Protein AF-A0A183JUC4-F1 (afdb_monomer_lite)

Organism: NCBI:txid6186

Foldseek 3Di:
DPDPVVVVVVVLVCLQCVLVVLVVVVVVPDLVSLVVLVVNVVPDDPNHDPVSVVVNVVSNVVSLLVQLVVCQWDDDLNDIAGDPDSLLSSLVVLLVVVVVVCVVDPDLVSNLVSLVVSLVSLVVVLVVLVVVLLVLVVPDPDDDDDPPSVVCLVPPPDDDDPRPPVNVSSLVSSLVSLLVNLVSVLVSLVSVLVVLVVCQVVVPPDPDDDDPDPRPPVVVNLVSLVVNLVSLVVNLPRDPDCVVNPCNSVVSVVVSVVSVVSD

Sequence (263 aa):
MVDEDSQAVYKSRIDDLLPQIRYCAHSIGDETAATDLQRMRNQAPDGLTLLSELQLDQLLGQARSRQASQVSEVDWLGTSIPVKSEKAKIAILTVEESKSELEKAETLQARLSIYESILKLCVEAITSVRDELRTAIASEPSVTGDKNTAAVVASSKYGQTLGSEKVSRLQLLYTYLQYLKLSKTIDRTLLHIETTISSLAQGSHKRNQLATSAYPKPQELSRLYDTLVQNFQEIISLPCLVQDHIGLKDLLYAKMLSYRSYR

InterPro domains:
  IPR026258 Signal recognition particle subunit SRP68 [PF16969] (3-263)
  IPR026258 Signal recognition particle subunit SRP68 [PTHR12860] (3-263)

pLDDT: mean 75.02, std 15.99, range [36.62, 94.44]

Radius of gyration: 24.03 Å; chains: 1; bounding box: 56×56×80 Å

Structure (mmCIF, N/CA/C/O backbone):
data_AF-A0A183JUC4-F1
#
_entry.id   AF-A0A183JUC4-F1
#
loop_
_atom_site.group_PDB
_atom_site.id
_atom_site.type_symbol
_atom_site.label_atom_id
_atom_site.label_alt_id
_atom_site.label_comp_id
_atom_site.label_asym_id
_atom_site.label_entity_id
_atom_site.label_seq_id
_atom_site.pdbx_PDB_ins_code
_atom_site.Cartn_x
_atom_site.Cartn_y
_atom_site.Cartn_z
_atom_site.occupancy
_atom_site.B_iso_or_equiv
_atom_site.auth_seq_id
_atom_site.auth_comp_id
_atom_site.auth_asym_id
_atom_site.auth_atom_id
_atom_site.pdbx_PDB_model_num
ATOM 1 N N . MET A 1 1 ? 10.098 31.455 -41.610 1.00 47.22 1 MET A N 1
ATOM 2 C CA . MET A 1 1 ? 10.735 30.299 -40.950 1.00 47.22 1 MET A CA 1
ATOM 3 C C . MET A 1 1 ? 11.248 30.808 -39.624 1.00 47.22 1 MET A C 1
ATOM 5 O O . MET A 1 1 ? 12.036 31.742 -39.641 1.00 47.22 1 MET A O 1
ATOM 9 N N . VAL A 1 2 ? 10.693 30.332 -38.509 1.00 55.38 2 VAL A N 1
ATOM 10 C CA . VAL A 1 2 ? 11.268 30.621 -37.188 1.00 55.38 2 VAL A CA 1
ATOM 11 C C . VAL A 1 2 ? 12.486 29.715 -37.058 1.00 55.38 2 VAL A C 1
ATOM 13 O O . VAL A 1 2 ? 12.390 28.534 -37.376 1.00 55.38 2 VAL A O 1
ATOM 16 N N . ASP A 1 3 ? 13.617 30.304 -36.697 1.00 63.25 3 ASP A N 1
ATOM 17 C CA . ASP A 1 3 ? 14.901 29.632 -36.516 1.00 63.25 3 ASP A CA 1
ATOM 18 C C . ASP A 1 3 ? 14.765 28.517 -35.455 1.00 63.25 3 ASP A C 1
ATOM 20 O O . ASP A 1 3 ? 14.190 28.763 -34.388 1.00 63.25 3 ASP A O 1
ATOM 24 N N . GLU A 1 4 ? 15.224 27.291 -35.743 1.00 66.19 4 GLU A N 1
ATOM 25 C CA . GLU A 1 4 ? 15.035 26.115 -34.863 1.00 66.19 4 GLU A CA 1
ATOM 26 C C . GLU A 1 4 ? 15.619 26.340 -33.456 1.00 66.19 4 GLU A C 1
ATOM 28 O O . GLU A 1 4 ? 15.026 25.916 -32.459 1.00 66.19 4 GLU A O 1
ATOM 33 N N . ASP A 1 5 ? 16.701 27.116 -33.358 1.00 63.84 5 ASP A N 1
ATOM 34 C CA . ASP A 1 5 ? 17.331 27.501 -32.091 1.00 63.84 5 ASP A CA 1
ATOM 35 C C . ASP A 1 5 ? 16.420 28.382 -31.221 1.00 63.84 5 ASP A C 1
ATOM 37 O O . ASP A 1 5 ? 16.398 28.260 -29.995 1.00 63.84 5 ASP A O 1
ATOM 41 N N . SER A 1 6 ? 15.587 29.229 -31.834 1.00 70.69 6 SER A N 1
ATOM 42 C CA . SER A 1 6 ? 14.618 30.050 -31.095 1.00 70.69 6 SER A CA 1
ATOM 43 C C . SER A 1 6 ? 13.451 29.209 -30.568 1.00 70.69 6 SER A C 1
ATOM 45 O O . SER A 1 6 ? 12.936 29.462 -29.478 1.00 70.69 6 SER A O 1
ATOM 47 N N . GLN A 1 7 ? 13.045 28.168 -31.303 1.00 75.56 7 GLN A N 1
ATOM 48 C CA . GLN A 1 7 ? 11.944 27.287 -30.906 1.00 75.56 7 GLN A CA 1
ATOM 49 C C . GLN A 1 7 ? 12.267 26.487 -29.636 1.00 75.56 7 GLN A C 1
ATOM 51 O O . GLN A 1 7 ? 11.394 26.326 -28.779 1.00 75.56 7 GLN A O 1
ATOM 56 N N . ALA A 1 8 ? 13.513 26.030 -29.481 1.00 76.69 8 ALA A N 1
ATOM 57 C CA . ALA A 1 8 ? 13.962 25.320 -28.284 1.00 76.69 8 ALA A CA 1
ATOM 58 C C . ALA A 1 8 ? 13.890 26.203 -27.024 1.00 76.69 8 ALA A C 1
ATOM 60 O O . ALA A 1 8 ? 13.388 25.766 -25.986 1.00 76.69 8 ALA A O 1
ATOM 61 N N . VAL A 1 9 ? 14.307 27.469 -27.134 1.00 80.50 9 VAL A N 1
ATOM 62 C CA . VAL A 1 9 ? 14.262 28.441 -26.029 1.00 80.50 9 VAL A CA 1
ATOM 63 C C . VAL A 1 9 ? 12.821 28.759 -25.624 1.00 80.50 9 VAL A C 1
ATOM 65 O O . VAL A 1 9 ? 12.498 28.770 -24.435 1.00 80.50 9 VAL A O 1
ATOM 68 N N . TYR A 1 10 ? 11.922 28.963 -26.593 1.00 81.31 10 TYR A N 1
ATOM 69 C CA . TYR A 1 10 ? 10.508 29.194 -26.288 1.00 81.31 10 TYR A CA 1
ATOM 70 C C . TYR A 1 10 ? 9.845 27.977 -25.653 1.00 81.31 10 TYR A C 1
ATOM 72 O O . TYR A 1 10 ? 9.052 28.140 -24.729 1.00 81.31 10 TYR A O 1
ATOM 80 N N . LYS A 1 11 ? 10.187 26.765 -26.101 1.00 80.62 11 LYS A N 1
ATOM 81 C CA . LYS A 1 11 ? 9.649 25.532 -25.523 1.00 80.62 11 LYS A CA 1
ATOM 82 C C . LYS A 1 11 ? 10.085 25.356 -24.069 1.00 80.62 11 LYS A C 1
ATOM 84 O O . LYS A 1 11 ? 9.224 25.171 -23.220 1.00 80.62 11 LYS A O 1
ATOM 89 N N . SER A 1 12 ? 11.372 25.547 -23.774 1.00 76.31 12 SER A N 1
ATOM 90 C CA . SER A 1 12 ? 11.876 25.542 -22.394 1.00 76.31 12 SER A CA 1
ATOM 91 C C . SER A 1 12 ? 11.151 26.572 -21.525 1.00 76.31 12 SER A C 1
ATOM 93 O O . SER A 1 12 ? 10.760 26.266 -20.405 1.00 76.31 12 SER A O 1
ATOM 95 N N . ARG A 1 13 ? 10.891 27.775 -22.053 1.00 79.44 13 ARG A N 1
ATOM 96 C CA . ARG A 1 13 ? 10.170 28.802 -21.296 1.00 79.44 13 ARG A CA 1
ATOM 97 C C . ARG A 1 13 ? 8.692 28.470 -21.079 1.00 79.44 13 ARG A C 1
ATOM 99 O O . ARG A 1 13 ? 8.134 28.846 -20.053 1.00 79.44 13 ARG A O 1
ATOM 106 N N . ILE A 1 14 ? 8.048 27.807 -22.036 1.00 80.56 14 ILE A N 1
ATOM 107 C CA . ILE A 1 14 ? 6.674 27.315 -21.886 1.00 80.56 14 ILE A CA 1
ATOM 108 C C . ILE A 1 14 ? 6.631 26.224 -20.817 1.00 80.56 14 ILE A C 1
ATOM 110 O O . ILE A 1 14 ? 5.753 26.278 -19.960 1.00 80.56 14 ILE A O 1
ATOM 114 N N . ASP A 1 15 ? 7.588 25.297 -20.829 1.00 77.38 15 ASP A N 1
ATOM 115 C CA . ASP A 1 15 ? 7.683 24.217 -19.845 1.00 77.38 15 ASP A CA 1
ATOM 116 C C . ASP A 1 15 ? 7.877 24.769 -18.416 1.00 77.38 15 ASP A C 1
ATOM 118 O O . ASP A 1 15 ? 7.258 24.258 -17.483 1.00 77.38 15 ASP A O 1
ATOM 122 N N . ASP A 1 16 ? 8.605 25.882 -18.248 1.00 75.62 16 ASP A N 1
ATOM 123 C CA . ASP A 1 16 ? 8.731 26.596 -16.963 1.00 75.62 16 ASP A CA 1
ATOM 124 C C . ASP A 1 16 ? 7.422 27.263 -16.496 1.00 75.62 16 ASP A C 1
ATOM 126 O O . ASP A 1 16 ? 7.145 27.362 -15.298 1.00 75.62 16 ASP A O 1
ATOM 130 N N . LEU A 1 17 ? 6.628 27.790 -17.435 1.00 79.19 17 LEU A N 1
ATOM 131 C CA . LEU A 1 17 ? 5.399 28.539 -17.144 1.00 79.19 17 LEU A CA 1
ATOM 132 C C . LEU A 1 17 ? 4.178 27.625 -16.979 1.00 79.19 17 LEU A C 1
ATOM 134 O O . LEU A 1 17 ? 3.210 27.998 -16.311 1.00 79.19 17 LEU A O 1
ATOM 138 N N . LEU A 1 18 ? 4.208 26.425 -17.560 1.00 80.62 18 LEU A N 1
ATOM 139 C CA . LEU A 1 18 ? 3.095 25.477 -17.556 1.00 80.62 18 LEU A CA 1
ATOM 140 C C . LEU A 1 18 ? 2.627 25.091 -16.133 1.00 80.62 18 LEU A C 1
ATOM 142 O O . LEU A 1 18 ? 1.414 25.124 -15.898 1.00 80.62 18 LEU A O 1
ATOM 146 N N . PRO A 1 19 ? 3.518 24.819 -15.152 1.00 76.19 19 PRO A N 1
ATOM 147 C CA . PRO A 1 19 ? 3.116 24.566 -13.769 1.00 76.19 19 PRO A CA 1
ATOM 148 C C . PRO A 1 19 ? 2.376 25.753 -13.138 1.00 76.19 19 PRO A C 1
ATOM 150 O O . PRO A 1 19 ? 1.398 25.555 -12.422 1.00 76.19 19 PRO A O 1
ATOM 153 N N . GLN A 1 20 ? 2.791 26.991 -13.437 1.00 76.06 20 GLN A N 1
ATOM 154 C CA . GLN A 1 20 ? 2.159 28.206 -12.902 1.00 76.06 20 GLN A CA 1
ATOM 155 C C . GLN A 1 20 ? 0.763 28.423 -13.496 1.00 76.06 20 GLN A C 1
ATOM 157 O O . GLN A 1 20 ? -0.170 28.796 -12.790 1.00 76.06 20 GLN A O 1
ATOM 162 N N . ILE A 1 21 ? 0.587 28.136 -14.787 1.00 82.06 21 ILE A N 1
ATOM 163 C CA . ILE A 1 21 ? -0.719 28.224 -15.451 1.00 82.06 21 ILE A CA 1
ATOM 164 C C . ILE A 1 21 ? -1.686 27.187 -14.867 1.00 82.06 21 ILE A C 1
ATOM 166 O O . ILE A 1 21 ? -2.832 27.516 -14.558 1.00 82.06 21 ILE A O 1
ATOM 170 N N . ARG A 1 22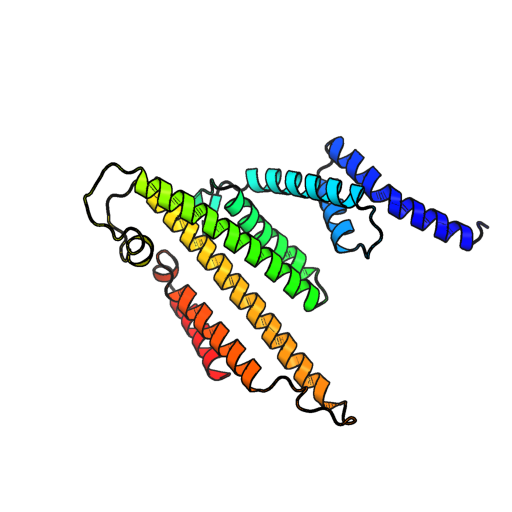 ? -1.222 25.948 -14.657 1.00 80.75 22 ARG A N 1
ATOM 171 C CA . ARG A 1 22 ? -2.026 24.895 -14.017 1.00 80.75 22 ARG A CA 1
ATOM 172 C C . ARG A 1 22 ? -2.334 25.213 -12.553 1.00 80.75 22 ARG A C 1
ATOM 174 O O . ARG A 1 22 ? -3.460 24.995 -12.118 1.00 80.75 22 ARG A O 1
ATOM 181 N N . TYR A 1 23 ? -1.396 25.816 -11.824 1.00 72.88 23 TYR A N 1
ATOM 182 C CA . TYR A 1 23 ? -1.636 26.335 -10.474 1.00 72.88 23 TYR A CA 1
ATOM 183 C C . TYR A 1 23 ? -2.768 27.376 -10.455 1.00 72.88 23 TYR A C 1
ATOM 185 O O . TYR A 1 23 ? -3.679 27.303 -9.624 1.00 72.88 23 TYR A O 1
ATOM 193 N N . CYS A 1 24 ? -2.747 28.330 -11.390 1.00 79.38 24 CYS A N 1
ATOM 194 C CA . CYS A 1 24 ? -3.803 29.330 -11.526 1.00 79.38 24 CYS A CA 1
ATOM 195 C C . CYS A 1 24 ? -5.155 28.686 -11.867 1.00 79.38 24 CYS A C 1
ATOM 197 O O . CYS A 1 24 ? -6.159 29.051 -11.262 1.00 79.38 24 CYS A O 1
ATOM 199 N N . ALA A 1 25 ? -5.186 27.693 -12.762 1.00 80.12 25 ALA A N 1
ATOM 200 C CA . ALA A 1 25 ? -6.408 26.955 -13.095 1.00 80.12 25 ALA A CA 1
ATOM 201 C C . ALA A 1 25 ? -6.999 26.234 -11.869 1.00 80.12 25 ALA A C 1
ATOM 203 O O . ALA A 1 25 ? -8.187 26.379 -11.580 1.00 80.12 25 ALA A O 1
ATOM 204 N N . HIS A 1 26 ? -6.161 25.548 -11.083 1.00 76.12 26 HIS A N 1
ATOM 205 C CA . HIS A 1 26 ? -6.591 24.909 -9.837 1.00 76.12 26 HIS A CA 1
ATOM 206 C C . HIS A 1 26 ? -7.125 25.926 -8.817 1.00 76.12 26 HIS A C 1
ATOM 208 O O . HIS A 1 26 ? -8.161 25.704 -8.194 1.00 76.12 26 HIS A O 1
ATOM 214 N N . SER A 1 27 ? -6.458 27.078 -8.678 1.00 74.06 27 SER A N 1
ATOM 215 C CA . SER A 1 27 ? -6.880 28.156 -7.768 1.00 74.06 27 SER A CA 1
ATOM 216 C C . SER A 1 27 ? -8.241 28.759 -8.141 1.00 74.06 27 SER A C 1
ATOM 218 O O . SER A 1 27 ? -8.935 29.287 -7.275 1.00 74.06 27 SER A O 1
ATOM 220 N N . ILE A 1 28 ? -8.632 28.663 -9.416 1.00 78.19 28 ILE A N 1
ATOM 221 C CA . ILE A 1 28 ? -9.935 29.100 -9.941 1.00 78.19 28 ILE A CA 1
ATOM 222 C C . ILE A 1 28 ? -11.014 28.006 -9.775 1.00 78.19 28 ILE A C 1
ATOM 224 O O . ILE A 1 28 ? -12.203 28.307 -9.869 1.00 78.19 28 ILE A O 1
ATOM 228 N N . GLY A 1 29 ? -10.629 26.765 -9.452 1.00 74.75 29 GLY A N 1
ATOM 229 C CA . GLY A 1 29 ? -11.544 25.653 -9.167 1.00 74.75 29 GLY A CA 1
ATOM 230 C C . GLY A 1 29 ? -11.482 24.485 -10.155 1.00 74.75 29 GLY A C 1
ATOM 231 O O . GLY A 1 29 ? -12.368 23.636 -10.127 1.00 74.75 29 GLY A O 1
ATOM 232 N N . ASP A 1 30 ? -10.473 24.421 -11.027 1.00 76.94 30 ASP A N 1
ATOM 233 C CA . ASP A 1 30 ? -10.263 23.270 -11.913 1.00 76.94 30 ASP A CA 1
ATOM 234 C C . ASP A 1 30 ? -9.614 22.096 -11.155 1.00 76.94 30 ASP A C 1
ATOM 236 O O . ASP A 1 30 ? -8.423 22.118 -10.837 1.00 76.94 30 ASP A O 1
ATOM 240 N N . GLU A 1 31 ? -10.391 21.049 -10.872 1.00 69.50 31 GLU A N 1
ATOM 241 C CA . GLU A 1 31 ? -9.909 19.847 -10.175 1.00 69.50 31 GLU A CA 1
ATOM 242 C C . GLU A 1 31 ? -8.935 19.017 -11.029 1.00 69.50 31 GLU A C 1
ATOM 244 O O . GLU A 1 31 ? -8.047 18.356 -10.486 1.00 69.50 31 GLU A O 1
ATOM 249 N N . THR A 1 32 ? -9.029 19.088 -12.364 1.00 74.44 32 THR A N 1
ATOM 250 C CA . THR A 1 32 ? -8.157 18.313 -13.267 1.00 74.44 32 THR A CA 1
ATOM 251 C C . THR A 1 32 ? -6.717 18.824 -13.265 1.00 74.44 32 THR A C 1
ATOM 253 O O . THR A 1 32 ? -5.770 18.060 -13.470 1.00 74.44 32 THR A O 1
ATOM 256 N N . ALA A 1 33 ? -6.534 20.103 -12.931 1.00 72.12 33 ALA A N 1
ATOM 257 C CA . ALA A 1 33 ? -5.226 20.722 -12.820 1.00 72.12 33 ALA A CA 1
ATOM 258 C C . ALA A 1 33 ? -4.370 20.097 -11.704 1.00 72.12 33 ALA A C 1
ATOM 260 O O . ALA A 1 33 ? -3.155 20.009 -11.864 1.00 72.12 33 ALA A O 1
ATOM 261 N N . ALA A 1 34 ? -4.964 19.599 -10.612 1.00 67.25 34 ALA A N 1
ATOM 262 C CA . ALA A 1 34 ? -4.213 18.919 -9.551 1.00 67.25 34 ALA A CA 1
ATOM 263 C C . ALA A 1 34 ? -3.591 17.598 -10.039 1.00 67.25 34 ALA A C 1
ATOM 265 O O . ALA A 1 34 ? -2.428 17.307 -9.750 1.00 67.25 34 ALA A O 1
ATOM 266 N N . THR A 1 35 ? -4.336 16.821 -10.830 1.00 67.94 35 THR A N 1
ATOM 267 C CA . THR A 1 35 ? -3.849 15.568 -11.425 1.00 67.94 35 THR A CA 1
ATOM 268 C C . THR A 1 35 ? -2.760 15.820 -12.469 1.00 67.94 35 THR A C 1
ATOM 270 O O . THR A 1 35 ? -1.755 15.106 -12.497 1.00 67.94 35 THR A O 1
ATOM 273 N N . ASP A 1 36 ? -2.911 16.861 -13.290 1.00 71.56 36 ASP A N 1
ATOM 274 C CA . ASP A 1 36 ? -1.892 17.262 -14.267 1.00 71.56 36 ASP A CA 1
ATOM 275 C C . ASP A 1 36 ? -0.595 17.711 -13.581 1.00 71.56 36 ASP A C 1
ATOM 277 O O . ASP A 1 36 ? 0.495 17.309 -13.989 1.00 71.56 36 ASP A O 1
ATOM 281 N N . LEU A 1 37 ? -0.698 18.466 -12.484 1.00 71.12 37 LEU A N 1
ATOM 282 C CA . LEU A 1 37 ? 0.447 18.863 -11.665 1.00 71.12 37 LEU A CA 1
ATOM 283 C C . LEU A 1 37 ? 1.154 17.658 -11.019 1.00 71.12 37 LEU A C 1
ATOM 285 O O . LEU A 1 37 ? 2.386 17.606 -11.005 1.00 71.12 37 LEU A O 1
ATOM 289 N N . GLN A 1 38 ? 0.401 16.652 -10.554 1.00 67.38 38 GLN A N 1
ATOM 290 C CA . GLN A 1 38 ? 0.966 15.389 -10.052 1.00 67.38 38 GLN A CA 1
ATOM 291 C C . GLN A 1 38 ? 1.745 14.647 -11.145 1.00 67.38 38 GLN A C 1
ATOM 293 O O . GLN A 1 38 ? 2.833 14.125 -10.902 1.00 67.38 38 GLN A O 1
ATOM 298 N N . ARG A 1 39 ? 1.210 14.623 -12.369 1.00 69.81 39 ARG A N 1
ATOM 299 C CA . ARG A 1 39 ? 1.866 13.986 -13.514 1.00 69.81 39 ARG A CA 1
ATOM 300 C C . ARG A 1 39 ? 3.152 14.707 -13.907 1.00 69.81 39 ARG A C 1
ATOM 302 O O . ARG A 1 39 ? 4.158 14.043 -14.137 1.00 69.81 39 ARG A O 1
ATOM 309 N N . MET A 1 40 ? 3.123 16.039 -13.950 1.00 69.12 40 MET A N 1
ATOM 310 C CA . MET A 1 40 ? 4.294 16.858 -14.272 1.00 69.12 40 MET A CA 1
ATOM 311 C C . MET A 1 40 ? 5.420 16.659 -13.253 1.00 69.12 40 MET A C 1
ATOM 313 O O . MET A 1 40 ? 6.572 16.536 -13.655 1.00 69.12 40 MET A O 1
ATOM 317 N N . ARG A 1 41 ? 5.099 16.512 -11.959 1.00 66.81 41 ARG A N 1
ATOM 318 C CA . ARG A 1 41 ? 6.078 16.142 -10.923 1.00 66.81 41 ARG A CA 1
ATOM 319 C C . ARG A 1 41 ? 6.745 14.797 -11.213 1.00 66.81 41 ARG A C 1
ATOM 321 O O . ARG A 1 41 ? 7.963 14.692 -11.157 1.00 66.81 41 ARG A O 1
ATOM 328 N N . ASN A 1 42 ? 5.956 13.770 -11.520 1.00 62.50 42 ASN A N 1
ATOM 329 C CA . ASN A 1 42 ? 6.474 12.414 -11.731 1.00 62.50 42 ASN A CA 1
ATOM 330 C C . ASN A 1 42 ? 7.338 12.286 -13.000 1.00 62.50 42 ASN A C 1
ATOM 332 O O . ASN A 1 42 ? 8.054 11.298 -13.152 1.00 62.50 42 ASN A O 1
ATOM 336 N N . GLN A 1 43 ? 7.246 13.250 -13.919 1.00 64.25 43 GLN A N 1
ATOM 337 C CA . GLN A 1 43 ? 7.954 13.254 -15.199 1.00 64.25 43 GLN A CA 1
ATOM 338 C C . GLN A 1 43 ? 9.122 14.247 -15.256 1.00 64.25 43 GLN A C 1
ATOM 340 O O . GLN A 1 43 ? 9.895 14.177 -16.207 1.00 64.25 43 GLN A O 1
ATOM 345 N N . ALA A 1 44 ? 9.257 15.160 -14.289 1.00 57.44 44 ALA A N 1
ATOM 346 C CA . ALA A 1 44 ? 10.263 16.216 -14.327 1.00 57.44 44 ALA A CA 1
ATOM 347 C C . ALA A 1 44 ? 11.647 15.710 -13.865 1.00 57.44 44 ALA A C 1
ATOM 349 O O . ALA A 1 44 ? 11.791 15.309 -12.710 1.00 57.44 44 ALA A O 1
ATOM 350 N N . PRO A 1 45 ? 12.684 15.770 -14.721 1.00 50.69 45 PRO A N 1
ATOM 351 C CA . PRO A 1 45 ? 14.076 15.664 -14.308 1.00 50.69 45 PRO A CA 1
ATOM 352 C C . PRO A 1 45 ? 14.606 17.073 -13.979 1.00 50.69 45 PRO A C 1
ATOM 354 O O . PRO A 1 45 ? 14.715 17.903 -14.876 1.00 50.69 45 PRO A O 1
ATOM 357 N N . ASP A 1 46 ? 14.896 17.354 -12.704 1.00 53.81 46 ASP A N 1
ATOM 358 C CA . ASP A 1 46 ? 15.714 18.476 -12.180 1.00 53.81 46 ASP A CA 1
ATOM 359 C C . ASP A 1 46 ? 15.432 19.927 -12.661 1.00 53.81 46 ASP A C 1
ATOM 361 O O . ASP A 1 46 ? 16.241 20.825 -12.429 1.00 53.81 46 ASP A O 1
ATOM 365 N N . GLY A 1 47 ? 14.291 20.205 -13.304 1.00 51.75 47 GLY A N 1
ATOM 366 C CA . GLY A 1 47 ? 14.003 21.511 -13.925 1.00 51.75 47 GLY A CA 1
ATOM 367 C C . GLY A 1 47 ? 13.023 22.430 -13.186 1.00 51.75 47 GLY A C 1
ATOM 368 O O . GLY A 1 47 ? 12.860 23.584 -13.579 1.00 51.75 47 GLY A O 1
ATOM 369 N N . LEU A 1 48 ? 12.344 21.967 -12.133 1.00 55.28 48 LEU A N 1
ATOM 370 C CA . LEU A 1 48 ? 11.400 22.810 -11.395 1.00 55.28 48 LEU A CA 1
ATOM 371 C C . LEU A 1 48 ? 12.152 23.706 -10.403 1.00 55.28 48 LEU A C 1
ATOM 373 O O . LEU A 1 48 ? 12.996 23.268 -9.628 1.00 55.28 48 LEU A O 1
ATOM 377 N N . THR A 1 49 ? 11.826 24.998 -10.397 1.00 59.00 49 THR A N 1
ATOM 378 C CA . THR A 1 49 ? 12.300 25.901 -9.340 1.00 59.00 49 THR A CA 1
ATOM 379 C C . THR A 1 49 ? 11.801 25.396 -7.985 1.00 59.00 49 THR A C 1
ATOM 381 O O . THR A 1 49 ? 10.615 25.120 -7.837 1.00 59.00 49 THR A O 1
ATOM 384 N N . LEU A 1 50 ? 12.676 25.344 -6.975 1.00 54.81 50 LEU A N 1
ATOM 385 C CA . LEU A 1 50 ? 12.382 24.850 -5.615 1.00 54.81 50 LEU A CA 1
ATOM 386 C C . LEU A 1 50 ? 11.094 25.441 -4.996 1.00 54.81 50 LEU A C 1
ATOM 388 O O . LEU A 1 50 ? 10.377 24.781 -4.248 1.00 54.81 50 LEU A O 1
ATOM 392 N N . LEU A 1 51 ? 10.781 26.697 -5.329 1.00 53.06 51 LEU A N 1
ATOM 393 C CA . LEU A 1 51 ? 9.546 27.379 -4.926 1.00 53.06 51 LEU A CA 1
ATOM 394 C C . LEU A 1 51 ? 8.295 26.774 -5.578 1.00 53.06 51 LEU A C 1
ATOM 396 O O . LEU A 1 51 ? 7.283 26.593 -4.904 1.00 53.06 51 LEU A O 1
ATOM 400 N N . SER A 1 52 ? 8.385 26.428 -6.862 1.00 62.41 52 SER A N 1
ATOM 401 C CA . SER A 1 52 ? 7.325 25.743 -7.598 1.00 62.41 52 SER A CA 1
ATOM 402 C C . SER A 1 52 ? 7.126 24.332 -7.048 1.00 62.41 52 SER A C 1
ATOM 404 O O . SER A 1 52 ? 5.992 23.940 -6.815 1.00 62.41 52 SER A O 1
ATOM 406 N N . GLU A 1 53 ? 8.196 23.595 -6.740 1.00 62.34 53 GLU A N 1
ATOM 407 C CA . GLU A 1 53 ? 8.088 22.262 -6.123 1.00 62.34 53 GLU A CA 1
ATOM 408 C C . GLU A 1 53 ? 7.366 22.301 -4.772 1.00 62.34 53 GLU A C 1
ATOM 410 O O . GLU A 1 53 ? 6.449 21.515 -4.544 1.00 62.34 53 GLU A O 1
ATOM 415 N N . LEU A 1 54 ? 7.707 23.259 -3.903 1.00 61.38 54 LEU A N 1
ATOM 416 C CA . LEU A 1 54 ? 7.081 23.388 -2.587 1.00 61.38 54 LEU A CA 1
ATOM 417 C C . LEU A 1 54 ? 5.596 23.779 -2.681 1.00 61.38 54 LEU A C 1
ATOM 419 O O . LEU A 1 54 ? 4.765 23.233 -1.953 1.00 61.38 54 LEU A O 1
ATOM 423 N N . GLN A 1 55 ? 5.246 24.709 -3.577 1.00 65.69 55 GLN A N 1
ATOM 424 C CA . GLN A 1 55 ? 3.851 25.108 -3.805 1.00 65.69 55 GLN A CA 1
ATOM 425 C C . GLN A 1 55 ? 3.029 23.966 -4.414 1.00 65.69 55 GLN A C 1
ATOM 427 O O . GLN A 1 55 ? 1.875 23.763 -4.029 1.00 65.69 55 GLN A O 1
ATOM 432 N N . LEU A 1 56 ? 3.628 23.184 -5.315 1.00 64.19 56 LEU A N 1
ATOM 433 C CA . LEU A 1 56 ? 3.019 21.981 -5.874 1.00 64.19 56 LEU A CA 1
ATOM 434 C C . LEU A 1 56 ? 2.822 20.902 -4.811 1.00 64.19 56 LEU A C 1
ATOM 436 O O . LEU A 1 56 ? 1.747 20.315 -4.747 1.00 64.19 56 LEU A O 1
ATOM 440 N N . ASP A 1 57 ? 3.802 20.678 -3.936 1.00 64.38 57 ASP A N 1
ATOM 441 C CA . ASP A 1 57 ? 3.683 19.728 -2.828 1.00 64.38 57 ASP A CA 1
ATOM 442 C C . ASP A 1 57 ? 2.587 20.131 -1.839 1.00 64.38 57 ASP A C 1
ATOM 444 O O . ASP A 1 57 ? 1.813 19.283 -1.390 1.00 64.38 57 ASP A O 1
ATOM 448 N N . GLN A 1 58 ? 2.462 21.426 -1.538 1.00 67.81 58 GLN A N 1
ATOM 449 C CA . GLN A 1 58 ? 1.371 21.930 -0.707 1.00 67.81 58 GLN A CA 1
ATOM 450 C C . GLN A 1 58 ? 0.004 21.734 -1.371 1.00 67.81 58 GLN A C 1
ATOM 452 O O . GLN A 1 58 ? -0.927 21.283 -0.702 1.00 67.81 58 GLN A O 1
ATOM 457 N N . LEU A 1 59 ? -0.129 22.020 -2.670 1.00 64.19 59 LEU A N 1
ATOM 458 C CA . LEU A 1 59 ? -1.380 21.800 -3.399 1.00 64.19 59 LEU A CA 1
ATOM 459 C C . LEU A 1 59 ? -1.737 20.322 -3.527 1.00 64.19 59 LEU A C 1
ATOM 461 O O . LEU A 1 59 ? -2.890 19.965 -3.314 1.00 64.19 59 LEU A O 1
ATOM 465 N N . LEU A 1 60 ? -0.770 19.458 -3.835 1.00 66.25 60 LEU A N 1
ATOM 466 C CA . LEU A 1 60 ? -0.979 18.012 -3.880 1.00 66.25 60 LEU A CA 1
ATOM 467 C C . LEU A 1 60 ? -1.374 17.484 -2.503 1.00 66.25 60 LEU A C 1
ATOM 469 O O . LEU A 1 60 ? -2.277 16.661 -2.402 1.00 66.25 60 LEU A O 1
ATOM 473 N N . GLY A 1 61 ? -0.764 18.003 -1.435 1.00 67.44 61 GLY A N 1
ATOM 474 C CA . GLY A 1 61 ? -1.184 17.723 -0.064 1.00 67.44 61 GLY A CA 1
ATOM 475 C C . GLY A 1 61 ? -2.630 18.152 0.208 1.00 67.44 61 GLY A C 1
ATOM 476 O O . GLY A 1 61 ? -3.396 17.387 0.791 1.00 67.44 61 GLY A O 1
ATOM 477 N N . GLN A 1 62 ? -3.035 19.339 -0.254 1.00 66.38 62 GLN A N 1
ATOM 478 C CA . GLN A 1 62 ? -4.409 19.835 -0.107 1.00 66.38 62 GLN A CA 1
ATOM 479 C C . GLN A 1 62 ? -5.421 19.041 -0.944 1.00 66.38 62 GLN A C 1
ATOM 481 O O . GLN A 1 62 ? -6.488 18.704 -0.434 1.00 66.38 62 GLN A O 1
ATOM 486 N N . ALA A 1 63 ? -5.097 18.713 -2.196 1.00 64.62 63 ALA A N 1
ATOM 487 C CA . ALA A 1 63 ? -5.934 17.899 -3.075 1.00 64.62 63 ALA A CA 1
ATOM 488 C C . ALA A 1 63 ? -6.115 16.489 -2.498 1.00 64.62 63 ALA A C 1
ATOM 490 O O . ALA A 1 63 ? -7.247 16.026 -2.350 1.00 64.62 63 ALA A O 1
ATOM 491 N N . ARG A 1 64 ? -5.020 15.869 -2.038 1.00 63.31 64 ARG A N 1
ATOM 492 C CA . ARG A 1 64 ? -5.057 14.576 -1.345 1.00 63.31 64 ARG A CA 1
ATOM 493 C C . ARG A 1 64 ? -5.860 14.635 -0.056 1.00 63.31 64 ARG A C 1
ATOM 495 O O . ARG A 1 64 ? -6.615 13.711 0.202 1.00 63.31 64 ARG A O 1
ATOM 502 N N . SER A 1 65 ? -5.758 15.702 0.738 1.00 61.22 65 SER A N 1
ATOM 503 C CA . SER A 1 65 ? -6.572 15.843 1.955 1.00 61.22 65 SER A CA 1
ATOM 504 C C . SER A 1 65 ? -8.062 16.040 1.640 1.00 61.22 65 SER A C 1
ATOM 506 O O . SER A 1 65 ? -8.921 15.490 2.330 1.00 61.22 65 SER A O 1
ATOM 508 N N . ARG A 1 66 ? -8.411 16.745 0.552 1.00 65.25 66 ARG A N 1
ATOM 509 C CA . ARG A 1 66 ? -9.807 16.856 0.084 1.00 65.25 66 ARG A CA 1
ATOM 510 C C . ARG A 1 66 ? -10.366 15.513 -0.385 1.00 65.25 66 ARG A C 1
ATOM 512 O O . ARG A 1 66 ? -11.478 15.161 -0.004 1.00 65.25 66 ARG A O 1
ATOM 519 N N . GLN A 1 67 ? -9.596 14.747 -1.152 1.00 61.06 67 GLN A N 1
ATOM 520 C CA . GLN A 1 67 ? -9.987 13.402 -1.581 1.00 61.06 67 GLN A CA 1
ATOM 521 C C . GLN A 1 67 ? -10.051 12.431 -0.390 1.00 61.06 67 GLN A C 1
ATOM 523 O O . GLN A 1 67 ? -11.026 11.703 -0.230 1.00 61.06 67 GLN A O 1
ATOM 528 N N . ALA A 1 68 ? -9.086 12.489 0.531 1.00 59.81 68 ALA A N 1
ATOM 529 C CA . ALA A 1 68 ? -9.090 11.714 1.772 1.00 59.81 68 ALA A CA 1
ATOM 530 C C . ALA A 1 68 ? -10.284 12.072 2.677 1.00 59.81 68 ALA A C 1
ATOM 532 O O . ALA A 1 68 ? -10.846 11.205 3.352 1.00 59.81 68 ALA A O 1
ATOM 533 N N . SER A 1 69 ? -10.746 13.325 2.653 1.00 59.66 69 SER A N 1
ATOM 534 C CA . SER A 1 69 ? -11.953 13.747 3.371 1.00 59.66 69 SER A CA 1
ATOM 535 C C . SER A 1 69 ? -13.209 13.015 2.879 1.00 59.66 69 SER A C 1
ATOM 537 O O . SER A 1 69 ? -14.074 12.720 3.704 1.00 59.66 69 SER A O 1
ATOM 539 N N . GLN A 1 70 ? -13.274 12.655 1.590 1.00 64.62 70 GLN A N 1
ATOM 540 C CA . GLN A 1 70 ? -14.369 11.870 1.001 1.00 64.62 70 GLN A CA 1
ATOM 541 C C . GLN A 1 70 ? -14.303 10.379 1.366 1.00 64.62 70 GLN A C 1
ATOM 543 O O . GLN A 1 70 ? -15.339 9.720 1.416 1.00 64.62 70 GLN A O 1
ATOM 548 N N . VAL A 1 71 ? -13.116 9.848 1.687 1.00 65.12 71 VAL A N 1
ATOM 549 C CA . VAL A 1 71 ? -12.951 8.476 2.192 1.00 65.12 71 VAL A CA 1
ATOM 550 C C . VAL A 1 71 ? -13.412 8.435 3.651 1.00 65.12 71 VAL A C 1
ATOM 552 O O . VAL A 1 71 ? -12.642 8.680 4.579 1.00 65.12 71 VAL A O 1
ATOM 555 N N . SER A 1 72 ? -14.702 8.204 3.881 1.00 67.44 72 SER A N 1
ATOM 556 C CA . SER A 1 72 ? -15.268 8.056 5.230 1.00 67.44 72 SER A CA 1
ATOM 557 C C . SER A 1 72 ? -15.349 6.603 5.686 1.00 67.44 72 SER A C 1
ATOM 559 O O . SER A 1 72 ? -15.318 6.339 6.889 1.00 67.44 72 SER A O 1
ATOM 561 N N . GLU A 1 73 ? -15.430 5.667 4.746 1.00 80.56 73 GLU A N 1
ATOM 562 C CA . GLU A 1 73 ? -15.629 4.243 4.996 1.00 80.56 73 GLU A CA 1
ATOM 563 C C . GLU A 1 73 ? -14.783 3.413 4.030 1.00 80.56 73 GLU A C 1
ATOM 565 O O . GLU A 1 73 ? -14.533 3.830 2.900 1.00 80.56 73 GLU A O 1
ATOM 570 N N . VAL A 1 74 ? -14.318 2.252 4.491 1.00 84.38 74 VAL A N 1
ATOM 571 C CA . VAL A 1 74 ? -13.599 1.283 3.662 1.00 84.38 74 VAL A CA 1
ATOM 572 C C . VAL A 1 74 ? -14.210 -0.100 3.820 1.00 84.38 74 VAL A C 1
ATOM 574 O O . VAL A 1 74 ? -14.368 -0.589 4.939 1.00 84.38 74 VAL A O 1
ATOM 577 N N . ASP A 1 75 ? -14.524 -0.740 2.697 1.00 82.94 75 ASP A N 1
ATOM 578 C CA . ASP A 1 75 ? -15.061 -2.095 2.680 1.00 82.94 75 ASP A CA 1
ATOM 579 C C . ASP A 1 75 ? -13.928 -3.120 2.706 1.00 82.94 75 ASP A C 1
ATOM 581 O O . ASP A 1 75 ? -13.130 -3.237 1.772 1.00 82.94 75 ASP A O 1
ATOM 585 N N . TRP A 1 76 ? -13.868 -3.910 3.776 1.00 86.69 76 TRP A N 1
ATOM 586 C CA . TRP A 1 76 ? -12.917 -5.004 3.911 1.00 86.69 76 TRP A CA 1
ATOM 587 C C . TRP A 1 76 ? -13.644 -6.318 4.176 1.00 86.69 76 TRP A C 1
ATOM 589 O O . TRP A 1 76 ? -14.310 -6.473 5.196 1.00 86.69 76 TRP A O 1
ATOM 599 N N . LEU A 1 77 ? -13.515 -7.273 3.243 1.00 80.75 77 LEU A N 1
ATOM 600 C CA . LEU A 1 77 ? -14.086 -8.626 3.350 1.00 80.75 77 LEU A CA 1
ATOM 601 C C . LEU A 1 77 ? -15.601 -8.628 3.668 1.00 80.75 77 LEU A C 1
ATOM 603 O O . LEU A 1 77 ? -16.094 -9.475 4.406 1.00 80.75 77 LEU A O 1
ATOM 607 N N . GLY A 1 78 ? -16.337 -7.663 3.103 1.00 77.88 78 GLY A N 1
ATOM 608 C CA . GLY A 1 78 ? -17.784 -7.506 3.297 1.00 77.88 78 GLY A CA 1
ATOM 609 C C . GLY A 1 78 ? -18.190 -6.719 4.548 1.00 77.88 78 GLY A C 1
ATOM 610 O O . GLY A 1 78 ? -19.378 -6.636 4.841 1.00 77.88 78 GLY A O 1
ATOM 611 N N . THR A 1 79 ? -17.237 -6.144 5.288 1.00 81.25 79 THR A N 1
ATOM 612 C CA . THR A 1 79 ? -17.502 -5.247 6.424 1.00 81.25 79 THR A CA 1
ATOM 613 C C . THR A 1 79 ? -17.044 -3.827 6.110 1.00 81.25 79 THR A C 1
ATOM 615 O O . THR A 1 79 ? -15.869 -3.623 5.808 1.00 81.25 79 THR A O 1
ATOM 618 N N . SER A 1 80 ? -17.949 -2.852 6.240 1.00 84.56 80 SER A N 1
ATOM 619 C CA . SER A 1 80 ? -17.606 -1.426 6.173 1.00 84.56 80 SER A CA 1
ATOM 620 C C . SER A 1 80 ? -16.951 -0.976 7.482 1.00 84.56 80 SER A C 1
ATOM 622 O O . SER A 1 80 ? -17.469 -1.207 8.580 1.00 84.56 80 SER A O 1
ATOM 624 N N . ILE A 1 81 ? -15.782 -0.346 7.370 1.00 84.88 81 ILE A N 1
ATOM 625 C CA . ILE A 1 81 ? -14.999 0.180 8.487 1.00 84.88 81 ILE A CA 1
ATOM 626 C C . ILE A 1 81 ? -14.975 1.708 8.382 1.00 84.88 81 ILE A C 1
ATOM 628 O O . ILE A 1 81 ? -14.391 2.240 7.436 1.00 84.88 81 ILE A O 1
ATOM 632 N N . PRO A 1 82 ? -15.528 2.446 9.359 1.00 82.88 82 PRO A N 1
ATOM 633 C CA . PRO A 1 82 ? -15.465 3.900 9.346 1.00 82.88 82 PRO A CA 1
ATOM 634 C C . PRO A 1 82 ? -14.047 4.386 9.667 1.00 82.88 82 PRO A C 1
ATOM 636 O O . PRO A 1 82 ? -13.455 4.012 10.686 1.00 82.88 82 PRO A O 1
ATOM 639 N N . VAL A 1 83 ? -13.518 5.276 8.831 1.00 85.38 83 VAL A N 1
ATOM 640 C CA . VAL A 1 83 ? -12.161 5.817 8.952 1.00 85.38 83 VAL A CA 1
ATOM 641 C C . VAL A 1 83 ? -12.236 7.275 9.395 1.00 85.38 83 VAL A C 1
ATOM 643 O O . VAL A 1 83 ? -12.644 8.155 8.643 1.00 85.38 83 VAL A O 1
ATOM 646 N N . LYS A 1 84 ? -11.836 7.553 10.641 1.00 79.31 84 LYS A N 1
ATOM 647 C CA . LYS A 1 84 ? -11.798 8.927 11.187 1.00 79.31 84 LYS A CA 1
ATOM 648 C C . LYS A 1 84 ? -10.416 9.570 11.110 1.00 79.31 84 LYS A C 1
ATOM 650 O O . LYS A 1 84 ? -10.317 10.790 11.067 1.00 79.31 84 LYS A O 1
ATOM 655 N N . SER A 1 85 ? -9.364 8.755 11.108 1.00 82.50 85 SER A N 1
ATOM 656 C CA . SER A 1 85 ? -7.981 9.226 11.118 1.00 82.50 85 SER A CA 1
ATOM 657 C C . SER A 1 85 ? -7.557 9.689 9.724 1.00 82.50 85 SER A C 1
ATOM 659 O O . SER A 1 85 ? -7.567 8.894 8.784 1.00 82.50 85 SER A O 1
ATOM 661 N N . GLU A 1 86 ? -7.146 10.952 9.588 1.00 82.94 86 GLU A N 1
ATOM 662 C CA . GLU A 1 86 ? -6.720 11.536 8.304 1.00 82.94 86 GLU A CA 1
ATOM 663 C C . GLU A 1 86 ? -5.547 10.766 7.682 1.00 82.94 86 GLU A C 1
ATOM 665 O O . GLU A 1 86 ? -5.533 10.482 6.488 1.00 82.94 86 GLU A O 1
ATOM 670 N N . LYS A 1 87 ? -4.598 10.314 8.509 1.00 85.50 87 LYS A N 1
ATOM 671 C CA . LYS A 1 87 ? -3.459 9.508 8.046 1.00 85.50 87 LYS A CA 1
ATOM 672 C C . LYS A 1 87 ? -3.894 8.160 7.471 1.00 85.50 87 LYS A C 1
ATOM 674 O O . LYS A 1 87 ? -3.331 7.709 6.477 1.00 85.50 87 LYS A O 1
ATOM 679 N N . ALA A 1 88 ? -4.902 7.525 8.072 1.00 86.00 88 ALA A N 1
ATOM 680 C CA . ALA A 1 88 ? -5.451 6.272 7.561 1.00 86.00 88 ALA A CA 1
ATOM 681 C C . ALA A 1 88 ? -6.182 6.481 6.229 1.00 86.00 88 ALA A C 1
ATOM 683 O O . ALA A 1 88 ? -5.994 5.687 5.312 1.00 86.00 88 ALA A O 1
ATOM 684 N N . LYS A 1 89 ? -6.938 7.576 6.095 1.00 86.56 89 LYS A N 1
ATOM 685 C CA . LYS A 1 89 ? -7.612 7.951 4.844 1.00 86.56 89 LYS A CA 1
ATOM 686 C C . LYS A 1 89 ? -6.616 8.167 3.708 1.00 86.56 89 LYS A C 1
ATOM 688 O O . LYS A 1 89 ? -6.766 7.563 2.651 1.00 86.56 89 LYS A O 1
ATOM 693 N N . ILE A 1 90 ? -5.557 8.945 3.955 1.00 84.56 90 ILE A N 1
ATOM 694 C CA . ILE A 1 90 ? -4.487 9.192 2.977 1.00 84.56 90 ILE A CA 1
ATOM 695 C C . ILE A 1 90 ? -3.816 7.878 2.557 1.00 84.56 90 ILE A C 1
ATOM 697 O O . ILE A 1 90 ? -3.606 7.654 1.366 1.00 84.56 90 ILE A O 1
ATOM 701 N N . ALA A 1 91 ? -3.499 6.989 3.505 1.00 86.81 91 ALA A N 1
ATOM 702 C CA . ALA A 1 91 ? -2.870 5.708 3.187 1.00 86.81 91 ALA A CA 1
ATOM 703 C C . ALA A 1 91 ? -3.776 4.808 2.327 1.00 86.81 91 ALA A C 1
ATOM 705 O O . ALA A 1 91 ? -3.296 4.204 1.371 1.00 86.81 91 ALA A O 1
ATOM 706 N N . ILE A 1 92 ? -5.075 4.738 2.636 1.00 88.69 92 ILE A N 1
ATOM 707 C CA . ILE A 1 92 ? -6.051 3.946 1.871 1.00 88.69 92 ILE A CA 1
ATOM 708 C C . ILE A 1 92 ? -6.211 4.509 0.457 1.00 88.69 92 ILE A C 1
ATOM 710 O O . ILE A 1 92 ? -6.073 3.760 -0.507 1.00 88.69 92 ILE A O 1
ATOM 714 N N . LEU A 1 93 ? -6.405 5.824 0.334 1.00 86.12 93 LEU A N 1
ATOM 715 C CA . LEU A 1 93 ? -6.523 6.493 -0.960 1.00 86.12 93 LEU A CA 1
ATOM 716 C C . LEU A 1 93 ? -5.269 6.279 -1.814 1.00 86.12 93 LEU A C 1
ATOM 718 O O . LEU A 1 93 ? -5.365 5.897 -2.974 1.00 86.12 93 LEU A O 1
ATOM 722 N N . THR A 1 94 ? -4.079 6.429 -1.225 1.00 85.88 94 THR A N 1
ATOM 723 C CA . THR A 1 94 ? -2.819 6.214 -1.955 1.00 85.88 94 THR A CA 1
ATOM 724 C C . THR A 1 94 ? -2.699 4.769 -2.445 1.00 85.88 94 THR A C 1
ATOM 726 O O . THR A 1 94 ? -2.211 4.521 -3.545 1.00 85.88 94 THR A O 1
ATOM 729 N N . VAL A 1 95 ? -3.169 3.787 -1.665 1.00 88.00 95 VAL A N 1
ATOM 730 C CA . VAL A 1 95 ? -3.220 2.387 -2.112 1.00 88.00 95 VAL A CA 1
ATOM 731 C C . VAL A 1 95 ? -4.158 2.216 -3.311 1.00 88.00 95 VAL A C 1
ATOM 733 O O . VAL A 1 95 ? -3.849 1.426 -4.203 1.00 88.00 95 VAL A O 1
ATOM 736 N N . GLU A 1 96 ? -5.275 2.934 -3.370 1.00 87.25 96 GLU A N 1
ATOM 737 C CA . GLU A 1 96 ? -6.194 2.891 -4.512 1.00 87.25 96 GLU A CA 1
ATOM 738 C C . GLU A 1 96 ? -5.610 3.573 -5.752 1.00 87.25 96 GLU A C 1
ATOM 740 O O . GLU A 1 96 ? -5.557 2.947 -6.812 1.00 87.25 96 GLU A O 1
ATOM 745 N N . GLU A 1 97 ? -5.086 4.791 -5.609 1.00 84.81 97 GLU A N 1
ATOM 746 C CA . GLU A 1 97 ? -4.432 5.545 -6.687 1.00 84.81 97 GLU A CA 1
ATOM 747 C C . GLU A 1 97 ? -3.238 4.784 -7.265 1.00 84.81 97 GLU A C 1
ATOM 749 O O . GLU A 1 97 ? -3.072 4.689 -8.486 1.00 84.81 97 GLU A O 1
ATOM 754 N N . SER A 1 98 ? -2.452 4.149 -6.392 1.00 84.00 98 SER A N 1
ATOM 755 C CA . SER A 1 98 ? -1.269 3.401 -6.801 1.00 84.00 98 SER A CA 1
ATOM 756 C C . SER A 1 98 ? -1.570 2.245 -7.746 1.00 84.00 98 SER A C 1
ATOM 758 O O . SER A 1 98 ? -0.697 1.874 -8.522 1.00 84.00 98 SER A O 1
ATOM 760 N N . LYS A 1 99 ? -2.791 1.684 -7.738 1.00 85.56 99 LYS A N 1
ATOM 761 C CA . LYS A 1 99 ? -3.174 0.636 -8.698 1.00 85.56 99 LYS A CA 1
ATOM 762 C C . LYS A 1 99 ? -3.101 1.170 -10.130 1.00 85.56 99 LYS A C 1
ATOM 764 O O . LYS A 1 99 ? -2.530 0.508 -10.988 1.00 85.56 99 LYS A O 1
ATOM 769 N N . SER A 1 100 ? -3.601 2.387 -10.363 1.00 82.25 100 SER A N 1
ATOM 770 C CA . SER A 1 100 ? -3.516 3.043 -11.674 1.00 82.25 100 SER A CA 1
ATOM 771 C C . SER A 1 100 ? -2.098 3.528 -11.987 1.00 82.25 100 SER A C 1
ATOM 773 O O . SER A 1 100 ? -1.668 3.475 -13.139 1.00 82.25 100 SER A O 1
ATOM 775 N N . GLU A 1 101 ? -1.349 3.998 -10.984 1.00 81.88 101 GLU A N 1
ATOM 776 C CA . GLU A 1 101 ? 0.047 4.410 -11.185 1.00 81.88 101 GLU A CA 1
ATOM 777 C C . GLU A 1 101 ? 0.949 3.220 -11.550 1.00 81.88 101 GLU A C 1
ATOM 779 O O . GLU A 1 101 ? 1.816 3.351 -12.414 1.00 81.88 101 GLU A O 1
ATOM 784 N N . LEU A 1 102 ? 0.709 2.040 -10.970 1.00 83.75 102 LEU A N 1
ATOM 785 C CA . LEU A 1 102 ? 1.454 0.819 -11.278 1.00 83.75 102 LEU A CA 1
ATOM 786 C C . LEU A 1 102 ? 1.243 0.323 -12.710 1.00 83.75 102 LEU A C 1
ATOM 788 O O . LEU A 1 102 ? 2.196 -0.158 -13.321 1.00 83.75 102 LEU A O 1
ATOM 792 N N . GLU A 1 103 ? 0.025 0.439 -13.245 1.00 83.69 103 GLU A N 1
ATOM 793 C CA . GLU A 1 103 ? -0.277 0.084 -14.640 1.00 83.69 103 GLU A CA 1
ATOM 794 C C . GLU A 1 103 ? 0.487 0.969 -15.629 1.00 83.69 103 GLU A C 1
ATOM 796 O O . GLU A 1 103 ? 0.925 0.502 -16.679 1.00 83.69 103 GLU A O 1
ATOM 801 N N . LYS A 1 104 ? 0.690 2.242 -15.272 1.00 81.69 104 LYS A N 1
ATOM 802 C CA . LYS A 1 104 ? 1.425 3.225 -16.081 1.00 81.69 104 LYS A CA 1
ATOM 803 C C . LYS A 1 104 ? 2.943 3.125 -15.911 1.00 81.69 104 LYS A C 1
ATOM 805 O O . LYS A 1 104 ? 3.682 3.682 -16.717 1.00 81.69 104 LYS A O 1
ATOM 810 N N . ALA A 1 105 ? 3.423 2.461 -14.861 1.00 81.62 105 ALA A N 1
ATOM 811 C CA . ALA A 1 105 ? 4.845 2.331 -14.584 1.00 81.62 105 ALA A CA 1
ATOM 812 C C . ALA A 1 105 ? 5.483 1.244 -15.468 1.00 81.62 105 ALA A C 1
ATOM 814 O O . ALA A 1 105 ? 5.285 0.043 -15.252 1.00 81.62 105 ALA A O 1
ATOM 815 N N . GLU A 1 106 ? 6.292 1.677 -16.438 1.00 78.44 106 GLU A N 1
ATOM 816 C CA . GLU A 1 106 ? 7.007 0.799 -17.378 1.00 78.44 106 GLU A CA 1
ATOM 817 C C . GLU A 1 106 ? 8.272 0.172 -16.772 1.00 78.44 106 GLU A C 1
ATOM 819 O O . GLU A 1 106 ? 8.686 -0.913 -17.176 1.00 78.44 106 GLU A O 1
ATOM 824 N N . THR A 1 107 ? 8.885 0.823 -15.777 1.00 83.00 107 THR A N 1
ATOM 825 C CA . THR A 1 107 ? 10.134 0.347 -15.164 1.00 83.00 107 THR A CA 1
ATOM 826 C C . THR A 1 107 ? 9.893 -0.325 -13.814 1.00 83.00 107 THR A C 1
ATOM 828 O O . THR A 1 107 ? 9.095 0.135 -12.994 1.00 83.00 107 THR A O 1
ATOM 831 N N . LEU A 1 108 ? 10.648 -1.397 -13.541 1.00 81.31 108 LEU A N 1
ATOM 832 C CA . LEU A 1 108 ? 10.632 -2.075 -12.237 1.00 81.31 108 LEU A CA 1
ATOM 833 C C . LEU A 1 108 ? 11.021 -1.120 -11.095 1.00 81.31 108 LEU A C 1
ATOM 835 O O . LEU A 1 108 ? 10.430 -1.173 -10.019 1.00 81.31 108 LEU A O 1
ATOM 839 N N . GLN A 1 109 ? 11.958 -0.198 -11.345 1.00 82.62 109 GLN A N 1
ATOM 840 C CA . GLN A 1 109 ? 12.413 0.774 -10.350 1.00 82.62 109 GLN A CA 1
ATOM 841 C C . GLN A 1 109 ? 11.319 1.781 -9.962 1.00 82.62 109 GLN A C 1
ATOM 843 O O . GLN A 1 109 ? 11.172 2.091 -8.780 1.00 82.62 109 GLN A O 1
ATOM 848 N N . ALA A 1 110 ? 10.514 2.252 -10.922 1.00 84.88 110 ALA A N 1
ATOM 849 C CA . ALA A 1 110 ? 9.377 3.123 -10.624 1.00 84.88 110 ALA A CA 1
ATOM 850 C C . ALA A 1 110 ? 8.323 2.391 -9.779 1.00 84.88 110 ALA A C 1
ATOM 852 O O . ALA A 1 110 ? 7.843 2.936 -8.786 1.00 84.88 110 ALA A O 1
ATOM 853 N N . ARG A 1 111 ? 8.024 1.125 -10.106 1.00 87.25 111 ARG A N 1
ATOM 854 C CA . ARG A 1 111 ? 7.095 0.297 -9.315 1.00 87.25 111 ARG A CA 1
ATOM 855 C C . ARG A 1 111 ? 7.580 0.104 -7.877 1.00 87.25 111 ARG A C 1
ATOM 857 O O . ARG A 1 111 ? 6.784 0.226 -6.949 1.00 87.25 111 ARG A O 1
ATOM 864 N N . LEU A 1 112 ? 8.877 -0.148 -7.678 1.00 87.38 112 LEU A N 1
ATOM 865 C CA . LEU A 1 112 ? 9.473 -0.260 -6.341 1.00 87.38 112 LEU A CA 1
ATOM 866 C C . LEU A 1 112 ? 9.327 1.036 -5.534 1.00 87.38 112 LEU A C 1
ATOM 868 O O . LEU A 1 112 ? 8.892 0.979 -4.385 1.00 87.38 112 LEU A O 1
ATOM 872 N N . SER A 1 113 ? 9.610 2.192 -6.143 1.00 88.06 113 SER A N 1
ATOM 873 C CA . SER A 1 113 ? 9.474 3.496 -5.478 1.00 88.06 113 SER A CA 1
ATOM 874 C C . SER A 1 113 ? 8.030 3.780 -5.037 1.00 88.06 113 SER A C 1
ATOM 876 O O . SER A 1 113 ? 7.802 4.247 -3.917 1.00 88.06 113 SER A O 1
ATOM 878 N N . ILE A 1 114 ? 7.042 3.411 -5.862 1.00 88.81 114 ILE A N 1
ATOM 879 C CA . ILE A 1 114 ? 5.621 3.524 -5.502 1.00 88.81 114 ILE A CA 1
ATOM 880 C C . ILE A 1 114 ? 5.307 2.659 -4.271 1.00 88.81 114 ILE A C 1
ATOM 882 O O . ILE A 1 114 ? 4.718 3.148 -3.305 1.00 88.81 114 ILE A O 1
ATOM 886 N N . TYR A 1 115 ? 5.752 1.397 -4.246 1.00 91.88 115 TYR A N 1
ATOM 887 C CA . TYR A 1 115 ? 5.543 0.527 -3.083 1.00 91.88 115 TYR A CA 1
ATOM 888 C C . TYR A 1 115 ? 6.234 1.032 -1.812 1.00 91.88 115 TYR A C 1
ATOM 890 O O . TYR A 1 115 ? 5.665 0.911 -0.727 1.00 91.88 115 TYR A O 1
ATOM 898 N N . GLU A 1 116 ? 7.432 1.608 -1.910 1.00 91.06 116 GLU A N 1
ATOM 899 C CA . GLU A 1 116 ? 8.128 2.208 -0.765 1.00 91.06 116 GLU A CA 1
ATOM 900 C C . GLU A 1 116 ? 7.358 3.398 -0.183 1.00 91.06 116 GLU A C 1
ATOM 902 O O . GLU A 1 116 ? 7.191 3.485 1.038 1.00 91.06 116 GLU A O 1
ATOM 907 N N . SER A 1 117 ? 6.828 4.263 -1.051 1.00 89.56 117 SER A N 1
ATOM 908 C CA . SER A 1 117 ? 5.983 5.395 -0.659 1.00 89.56 117 SER A CA 1
ATOM 909 C C . SER A 1 117 ? 4.718 4.932 0.075 1.00 89.56 117 SER A C 1
ATOM 911 O O . SER A 1 117 ? 4.433 5.388 1.185 1.00 89.56 117 SER A O 1
ATOM 913 N N . ILE A 1 118 ? 4.008 3.942 -0.480 1.00 90.44 118 ILE A N 1
ATOM 914 C CA . ILE A 1 118 ? 2.809 3.359 0.141 1.00 90.44 118 ILE A CA 1
ATOM 915 C C . ILE A 1 118 ? 3.133 2.760 1.508 1.00 90.44 118 ILE A C 1
ATOM 917 O O . ILE A 1 118 ? 2.428 3.014 2.483 1.00 90.44 118 ILE A O 1
ATOM 921 N N . LEU A 1 119 ? 4.202 1.965 1.604 1.00 93.00 119 LEU A N 1
ATOM 922 C CA . LEU A 1 119 ? 4.574 1.304 2.854 1.00 93.00 119 LEU A CA 1
ATOM 923 C C . LEU A 1 119 ? 4.905 2.315 3.952 1.00 93.00 119 LEU A C 1
ATOM 925 O O . LEU A 1 119 ? 4.531 2.091 5.106 1.00 93.00 119 LEU A O 1
ATOM 929 N N . LYS A 1 120 ? 5.549 3.434 3.604 1.00 92.19 120 LYS A N 1
ATOM 930 C CA . LYS A 1 120 ? 5.802 4.533 4.541 1.00 92.19 120 LYS A CA 1
ATOM 931 C C . LYS A 1 120 ? 4.489 5.111 5.080 1.00 92.19 120 LYS A C 1
ATOM 933 O O . LYS A 1 120 ? 4.318 5.180 6.297 1.00 92.19 120 LYS A O 1
ATOM 938 N N . LEU A 1 121 ? 3.539 5.427 4.199 1.00 90.62 121 LEU A N 1
ATOM 939 C CA . LEU A 1 121 ? 2.222 5.944 4.590 1.00 90.62 121 LEU A CA 1
ATOM 940 C C . LEU A 1 121 ? 1.427 4.937 5.430 1.00 90.62 121 LEU A C 1
ATOM 942 O O . LEU A 1 121 ? 0.826 5.314 6.434 1.00 90.62 121 LEU A O 1
ATOM 946 N N . CYS A 1 122 ? 1.465 3.645 5.087 1.00 92.31 122 CYS A N 1
ATOM 947 C CA . CYS A 1 122 ? 0.836 2.604 5.896 1.00 92.31 122 CYS A CA 1
ATOM 948 C C . CYS A 1 122 ? 1.428 2.561 7.310 1.00 92.31 122 CYS A C 1
ATOM 950 O O . CYS A 1 122 ? 0.674 2.479 8.276 1.00 92.31 122 CYS A O 1
ATOM 952 N N . VAL A 1 123 ? 2.755 2.637 7.460 1.00 93.00 123 VAL A N 1
ATOM 953 C CA . VAL A 1 123 ? 3.405 2.649 8.783 1.00 93.00 123 VAL A CA 1
ATOM 954 C C . VAL A 1 123 ? 2.977 3.870 9.598 1.00 93.00 123 VAL A C 1
ATOM 956 O O . VAL A 1 123 ? 2.643 3.715 10.771 1.00 93.00 123 VAL A O 1
ATOM 959 N N . GLU A 1 124 ? 2.928 5.055 8.988 1.00 92.50 124 GLU A N 1
ATOM 960 C CA . GLU A 1 124 ? 2.472 6.289 9.643 1.00 92.50 124 GLU A CA 1
ATOM 961 C C . GLU A 1 124 ? 0.983 6.246 10.036 1.00 92.50 124 GLU A C 1
ATOM 963 O O . GLU A 1 124 ? 0.595 6.745 11.095 1.00 92.50 124 GLU A O 1
ATOM 968 N N . ALA A 1 125 ? 0.138 5.620 9.216 1.00 91.06 125 ALA A N 1
ATOM 969 C CA . ALA A 1 125 ? -1.267 5.392 9.539 1.00 91.06 125 ALA A CA 1
ATOM 970 C C . ALA A 1 125 ? -1.431 4.392 10.694 1.00 91.06 125 ALA A C 1
ATOM 972 O O . ALA A 1 125 ? -2.207 4.632 11.619 1.00 91.06 125 ALA A O 1
ATOM 973 N N . ILE A 1 126 ? -0.669 3.292 10.678 1.00 91.56 126 ILE A N 1
ATOM 974 C CA . ILE A 1 126 ? -0.680 2.267 11.729 1.00 91.56 126 ILE A CA 1
ATOM 975 C C . ILE A 1 126 ? -0.264 2.866 13.074 1.00 91.56 126 ILE A C 1
ATOM 977 O O . ILE A 1 126 ? -0.892 2.560 14.088 1.00 91.56 126 ILE A O 1
ATOM 981 N N . THR A 1 127 ? 0.780 3.701 13.111 1.00 91.12 127 THR A N 1
ATOM 982 C CA . THR A 1 127 ? 1.209 4.359 14.355 1.00 91.12 127 THR A CA 1
ATOM 983 C C . THR A 1 127 ? 0.141 5.319 14.867 1.00 91.12 127 THR A C 1
ATOM 985 O O . THR A 1 127 ? -0.211 5.239 16.039 1.00 91.12 127 THR A O 1
ATOM 988 N N . SER A 1 128 ? -0.465 6.123 13.987 1.00 90.75 128 SER A N 1
ATOM 989 C CA . SER A 1 128 ? -1.566 7.024 14.355 1.00 90.75 128 SER A CA 1
ATOM 990 C C . SER A 1 128 ? -2.751 6.281 14.974 1.00 90.75 128 SER A C 1
ATOM 992 O O . SER A 1 128 ? -3.187 6.613 16.073 1.00 90.75 128 SER A O 1
ATOM 994 N N . VAL A 1 129 ? -3.246 5.231 14.309 1.00 89.81 129 VAL A N 1
ATOM 995 C CA . VAL A 1 129 ? -4.390 4.448 14.805 1.00 89.81 129 VAL A CA 1
ATOM 996 C C . VAL A 1 129 ? -4.030 3.691 16.087 1.00 89.81 129 VAL A C 1
ATOM 998 O O . VAL A 1 129 ? -4.870 3.551 16.974 1.00 89.81 129 VAL A O 1
ATOM 1001 N N . ARG A 1 130 ? -2.779 3.238 16.237 1.00 89.75 130 ARG A N 1
ATOM 1002 C CA . ARG A 1 130 ? -2.292 2.614 17.476 1.00 89.75 130 ARG A CA 1
ATOM 1003 C C . ARG A 1 130 ? -2.295 3.591 18.651 1.00 89.75 130 ARG A C 1
ATOM 1005 O O . ARG A 1 130 ? -2.684 3.199 19.752 1.00 89.75 130 ARG A O 1
ATOM 1012 N N . ASP A 1 131 ? -1.867 4.828 18.435 1.00 88.75 131 ASP A N 1
ATOM 1013 C CA . ASP A 1 131 ? -1.841 5.860 19.475 1.00 88.75 131 ASP A CA 1
ATOM 1014 C C . ASP A 1 131 ? -3.265 6.300 19.855 1.00 88.75 131 ASP A C 1
ATOM 1016 O O . ASP A 1 131 ? -3.583 6.433 21.042 1.00 88.75 131 ASP A O 1
ATOM 1020 N N . GLU A 1 132 ? -4.161 6.419 18.870 1.00 87.19 132 GLU A N 1
ATOM 1021 C CA . GLU A 1 132 ? -5.597 6.632 19.093 1.00 87.19 132 GLU A CA 1
ATOM 1022 C C . GLU A 1 132 ? -6.224 5.480 19.891 1.00 87.19 132 GLU A C 1
ATOM 1024 O O . GLU A 1 132 ? -6.968 5.721 20.843 1.00 87.19 132 GLU A O 1
ATOM 1029 N N . LEU A 1 133 ? -5.887 4.229 19.558 1.00 86.44 133 LEU A N 1
ATOM 1030 C CA . LEU A 1 133 ? -6.354 3.040 20.270 1.00 86.44 133 LEU A CA 1
ATOM 1031 C C . LEU A 1 133 ? -5.847 3.019 21.719 1.00 86.44 133 LEU A C 1
ATOM 1033 O O . LEU A 1 133 ? -6.629 2.772 22.635 1.00 86.44 133 LEU A O 1
ATOM 1037 N N . ARG A 1 134 ? -4.566 3.332 21.949 1.00 86.44 134 ARG A N 1
ATOM 1038 C CA . ARG A 1 134 ? -3.988 3.431 23.300 1.00 86.44 134 ARG A CA 1
ATOM 1039 C C . ARG A 1 134 ? -4.691 4.502 24.132 1.00 86.44 134 ARG A C 1
ATOM 1041 O O . ARG A 1 134 ? -4.990 4.263 25.299 1.00 86.44 134 ARG A O 1
ATOM 1048 N N . THR A 1 135 ? -4.975 5.654 23.530 1.00 85.94 135 THR A N 1
ATOM 1049 C CA . THR A 1 135 ? -5.688 6.756 24.189 1.00 85.94 135 THR A CA 1
ATOM 1050 C C . THR A 1 135 ? -7.134 6.373 24.499 1.00 85.94 135 THR A C 1
ATOM 1052 O O . THR A 1 135 ? -7.614 6.637 25.597 1.00 85.94 135 THR A O 1
ATOM 1055 N N . ALA A 1 136 ? -7.818 5.703 23.566 1.00 83.00 136 ALA A N 1
ATOM 1056 C CA . ALA A 1 136 ? -9.186 5.229 23.760 1.00 83.00 136 ALA A CA 1
ATOM 1057 C C . ALA A 1 136 ? -9.281 4.223 24.918 1.00 83.00 136 ALA A C 1
ATOM 1059 O O . ALA A 1 136 ? -10.152 4.373 25.769 1.00 83.00 136 ALA A O 1
ATOM 1060 N N . ILE A 1 137 ? -8.346 3.271 24.996 1.00 81.44 137 ILE A N 1
ATOM 1061 C CA . ILE A 1 137 ? -8.264 2.299 26.097 1.00 81.44 137 ILE A CA 1
ATOM 1062 C C . ILE A 1 137 ? -7.960 3.004 27.428 1.00 81.44 137 ILE A C 1
ATOM 1064 O O . ILE A 1 137 ? -8.593 2.708 28.434 1.00 81.44 137 ILE A O 1
ATOM 1068 N N . ALA A 1 138 ? -7.034 3.969 27.445 1.00 80.19 138 ALA A N 1
ATOM 1069 C CA . ALA A 1 138 ? -6.687 4.716 28.658 1.00 80.19 138 ALA A CA 1
ATOM 1070 C C . ALA A 1 138 ? -7.828 5.612 29.178 1.00 80.19 138 ALA A C 1
ATOM 1072 O O . ALA A 1 138 ? -7.862 5.936 30.362 1.00 80.19 138 ALA A O 1
ATOM 1073 N N . SER A 1 139 ? -8.746 6.025 28.299 1.00 73.44 139 SER A N 1
ATOM 1074 C CA . SER A 1 139 ? -9.915 6.833 28.657 1.00 73.44 139 SER A CA 1
ATOM 1075 C C . SER A 1 139 ? -11.108 6.022 29.180 1.00 73.44 139 SER A C 1
ATOM 1077 O O . SER A 1 139 ? -12.084 6.625 29.624 1.00 73.44 139 SER A O 1
ATOM 1079 N N . GLU A 1 140 ? -11.061 4.684 29.135 1.00 67.25 140 GLU A N 1
ATOM 1080 C CA . GLU A 1 140 ? -12.145 3.853 29.667 1.00 67.25 140 GLU A CA 1
ATOM 1081 C C . GLU A 1 140 ? -12.084 3.750 31.202 1.00 67.25 140 GLU A C 1
ATOM 1083 O O . GLU A 1 140 ? -11.057 3.342 31.749 1.00 67.25 140 GLU A O 1
ATOM 1088 N N . PRO A 1 141 ? -13.173 4.064 31.934 1.00 54.59 141 PRO A N 1
ATOM 1089 C CA . PRO A 1 141 ? -13.165 4.073 33.400 1.00 54.59 141 PRO A CA 1
ATOM 1090 C C . PRO A 1 141 ? -13.176 2.699 34.095 1.00 54.59 141 PRO A C 1
ATOM 1092 O O . PRO A 1 141 ? -13.499 2.654 35.283 1.00 54.59 141 PRO A O 1
ATOM 1095 N N . SER A 1 142 ? -12.874 1.572 33.434 1.00 51.12 142 SER A N 1
ATOM 1096 C CA . SER A 1 142 ? -13.027 0.254 34.071 1.00 51.12 142 SER A CA 1
ATOM 1097 C C . SER A 1 142 ? -11.818 -0.676 33.960 1.00 51.12 142 SER A C 1
ATOM 1099 O O . SER A 1 142 ? -11.378 -1.024 32.870 1.00 51.12 142 SER A O 1
ATOM 1101 N N . VAL A 1 143 ? -11.453 -1.186 35.143 1.00 44.31 143 VAL A N 1
ATOM 1102 C CA . VAL A 1 143 ? -10.659 -2.386 35.461 1.00 44.31 143 VAL A CA 1
ATOM 1103 C C . VAL A 1 143 ? -9.156 -2.161 35.693 1.00 44.31 143 VAL A C 1
ATOM 1105 O O . VAL A 1 143 ? -8.293 -2.411 34.863 1.00 44.31 143 VAL A O 1
ATOM 1108 N N . THR A 1 144 ? -8.890 -1.693 36.917 1.00 40.31 144 THR A N 1
ATOM 1109 C CA . THR A 1 144 ? -7.880 -2.204 37.865 1.00 40.31 144 THR A CA 1
ATOM 1110 C C . THR A 1 144 ? -6.485 -2.569 37.338 1.00 40.31 144 THR A C 1
ATOM 1112 O O . THR A 1 144 ? -6.253 -3.639 36.790 1.00 40.31 144 THR A O 1
ATOM 1115 N N . GLY A 1 145 ? -5.505 -1.763 37.744 1.00 40.34 145 GLY A N 1
ATOM 1116 C CA . GLY A 1 145 ? -4.495 -2.260 38.685 1.00 40.34 145 GLY A CA 1
ATOM 1117 C C . GLY A 1 145 ? -3.304 -3.069 38.170 1.00 40.34 145 GLY A C 1
ATOM 1118 O O . GLY A 1 145 ? -2.368 -3.197 38.948 1.00 40.34 145 GLY A O 1
ATOM 1119 N N . ASP A 1 146 ? -3.252 -3.527 36.918 1.00 37.66 146 ASP A N 1
ATOM 1120 C CA . ASP A 1 146 ? -2.112 -4.333 36.452 1.00 37.66 146 ASP A CA 1
ATOM 1121 C C . ASP A 1 146 ? -1.261 -3.626 35.387 1.00 37.66 146 ASP A C 1
AT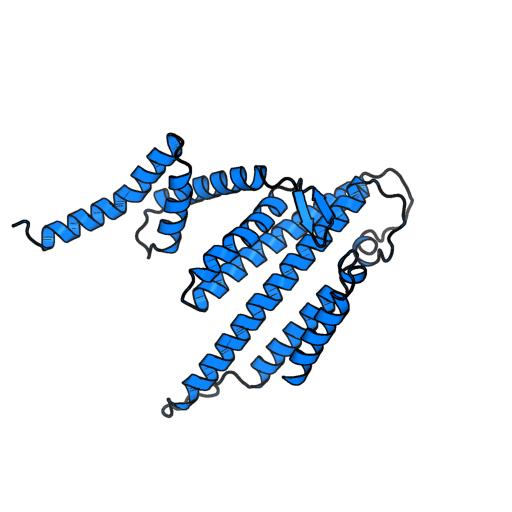OM 1123 O O . ASP A 1 146 ? -1.674 -3.335 34.265 1.00 37.66 146 ASP A O 1
ATOM 1127 N N . LYS A 1 147 ? -0.009 -3.347 35.769 1.00 42.19 147 LYS A N 1
ATOM 1128 C CA . LYS A 1 147 ? 1.005 -2.549 35.056 1.00 42.19 147 LYS A CA 1
ATOM 1129 C C . LYS A 1 147 ? 1.596 -3.217 33.800 1.00 42.19 147 LYS A C 1
ATOM 1131 O O . LYS A 1 147 ? 2.767 -3.011 33.507 1.00 42.19 147 LYS A O 1
ATOM 1136 N N . ASN A 1 148 ? 0.810 -3.963 33.024 1.00 42.69 148 ASN A N 1
ATOM 1137 C CA . ASN A 1 148 ? 1.245 -4.549 31.747 1.00 42.69 148 ASN A CA 1
ATOM 1138 C C . ASN A 1 148 ? 0.378 -4.075 30.566 1.00 42.69 148 ASN A C 1
ATOM 1140 O O . ASN A 1 148 ? -0.173 -4.853 29.789 1.00 42.69 148 ASN A O 1
ATOM 1144 N N . THR A 1 149 ? 0.319 -2.755 30.384 1.00 48.59 149 THR A N 1
ATOM 1145 C CA . THR A 1 149 ? -0.402 -2.059 29.301 1.00 48.59 149 THR A CA 1
ATOM 1146 C C . THR A 1 149 ? 0.163 -2.315 27.896 1.00 48.59 149 THR A C 1
ATOM 1148 O O . THR A 1 149 ? -0.514 -2.060 26.903 1.00 48.59 149 THR A O 1
ATOM 1151 N N . ALA A 1 150 ? 1.375 -2.867 27.779 1.00 43.22 150 ALA A N 1
ATOM 1152 C CA . ALA A 1 150 ? 1.962 -3.271 26.499 1.00 43.22 150 ALA A CA 1
ATOM 1153 C C . ALA A 1 150 ? 1.485 -4.659 26.022 1.00 43.22 150 ALA A C 1
ATOM 1155 O O . ALA A 1 150 ? 1.415 -4.902 24.819 1.00 43.22 150 ALA A O 1
ATOM 1156 N N . ALA A 1 151 ? 1.120 -5.555 26.946 1.00 38.94 151 ALA A N 1
ATOM 1157 C CA . ALA A 1 151 ? 0.716 -6.922 26.619 1.00 38.94 151 ALA A CA 1
ATOM 1158 C C . ALA A 1 151 ? -0.753 -7.017 26.177 1.00 38.94 151 ALA A C 1
ATOM 1160 O O . ALA A 1 151 ? -1.085 -7.879 25.375 1.00 38.94 151 ALA A O 1
ATOM 1161 N N . VAL A 1 152 ? -1.627 -6.108 26.620 1.00 47.19 152 VAL A N 1
ATOM 1162 C CA . VAL A 1 152 ? -3.051 -6.100 26.221 1.00 47.19 152 VAL A CA 1
ATOM 1163 C C . VAL A 1 152 ? -3.220 -5.834 24.719 1.00 47.19 152 VAL A C 1
ATOM 1165 O O . VAL A 1 152 ? -4.086 -6.419 24.076 1.00 47.19 152 VAL A O 1
ATOM 1168 N N . VAL A 1 153 ? -2.333 -5.026 24.129 1.00 47.62 153 VAL A N 1
ATOM 1169 C CA . VAL A 1 153 ? -2.335 -4.736 22.684 1.00 47.62 153 VAL A CA 1
ATOM 1170 C C . VAL A 1 153 ? -1.788 -5.914 21.859 1.00 47.62 153 VAL A C 1
ATOM 1172 O O . VAL A 1 153 ? -2.120 -6.044 20.686 1.00 47.62 153 VAL A O 1
ATOM 1175 N N . ALA A 1 154 ? -0.965 -6.780 22.462 1.00 40.94 154 ALA A N 1
ATOM 1176 C CA . ALA A 1 154 ? -0.329 -7.922 21.796 1.00 40.94 154 ALA A CA 1
ATOM 1177 C C . ALA A 1 154 ? -1.039 -9.269 22.048 1.00 40.94 154 ALA A C 1
ATOM 1179 O O . ALA A 1 154 ? -0.901 -10.187 21.243 1.00 40.94 154 ALA A O 1
ATOM 1180 N N . SER A 1 155 ? -1.804 -9.389 23.138 1.00 40.16 155 SER A N 1
ATOM 1181 C CA . SER A 1 155 ? -2.336 -10.664 23.645 1.00 40.16 155 SER A CA 1
ATOM 1182 C C . SER A 1 155 ? -3.861 -10.731 23.731 1.00 40.16 155 SER A C 1
ATOM 1184 O O . SER A 1 155 ? -4.380 -11.704 24.277 1.00 40.16 155 SER A O 1
ATOM 1186 N N . SER A 1 156 ? -4.604 -9.766 23.177 1.00 42.72 156 SER A N 1
ATOM 1187 C CA . SER A 1 156 ? -6.062 -9.896 23.018 1.00 42.72 156 SER A CA 1
ATOM 1188 C C . SER A 1 156 ? -6.379 -10.895 21.894 1.00 42.72 156 SER A C 1
ATOM 1190 O O . SER A 1 156 ? -6.819 -10.555 20.800 1.00 42.72 156 SER A O 1
ATOM 1192 N N . LYS A 1 157 ? -6.129 -12.179 22.173 1.00 38.44 157 LYS A N 1
ATOM 1193 C CA . LYS A 1 157 ? -7.009 -13.236 21.685 1.00 38.44 157 LYS A CA 1
ATOM 1194 C C . LYS A 1 157 ? -8.372 -12.973 22.321 1.00 38.44 157 LYS A C 1
ATOM 1196 O O . LYS A 1 157 ? -8.439 -12.846 23.540 1.00 38.44 157 LYS A O 1
ATOM 1201 N N . TYR A 1 158 ? -9.413 -12.958 21.491 1.00 42.41 158 TYR A N 1
ATOM 1202 C CA . TYR A 1 158 ? -10.818 -12.722 21.843 1.00 42.41 158 TYR A CA 1
ATOM 1203 C C . TYR A 1 158 ? -11.102 -11.239 22.179 1.00 42.41 158 TYR A C 1
ATOM 1205 O O . TYR A 1 158 ? -10.509 -10.665 23.079 1.00 42.41 158 TYR A O 1
ATOM 1213 N N . GLY A 1 159 ? -11.981 -10.521 21.477 1.00 41.62 159 GLY A N 1
ATOM 1214 C CA . GLY A 1 159 ? -13.179 -11.014 20.797 1.00 41.62 159 GLY A CA 1
ATOM 1215 C C . GLY A 1 159 ? -14.276 -11.415 21.787 1.00 41.62 159 GLY A C 1
ATOM 1216 O O . GLY A 1 159 ? -14.990 -12.360 21.508 1.00 41.62 159 GLY A O 1
ATOM 1217 N N . GLN A 1 160 ? -14.330 -10.778 22.964 1.00 40.69 160 GLN A N 1
ATOM 1218 C CA . GLN A 1 160 ? -15.491 -10.600 23.859 1.00 40.69 160 GLN A CA 1
ATOM 1219 C C . GLN A 1 160 ? -14.979 -10.072 25.204 1.00 40.69 160 GLN A C 1
ATOM 1221 O O . GLN A 1 160 ? -14.931 -10.768 26.211 1.00 40.69 160 GLN A O 1
ATOM 1226 N N . THR A 1 161 ? -14.577 -8.809 25.225 1.00 36.62 161 THR A N 1
ATOM 1227 C CA . THR A 1 161 ? -14.531 -8.032 26.462 1.00 36.62 161 THR A CA 1
ATOM 1228 C C . THR A 1 161 ? -15.179 -6.702 26.154 1.00 36.62 161 THR A C 1
ATOM 1230 O O . THR A 1 161 ? -14.922 -6.124 25.101 1.00 36.62 161 THR A O 1
ATOM 1233 N N . LEU A 1 162 ? -16.053 -6.289 27.058 1.00 42.03 162 LEU A N 1
ATOM 1234 C CA . LEU A 1 162 ? -16.898 -5.104 27.078 1.00 42.03 162 LEU A CA 1
ATOM 1235 C C . LEU A 1 162 ? -16.088 -3.791 26.970 1.00 42.03 162 LEU A C 1
ATOM 1237 O O . LEU A 1 162 ? -16.078 -2.997 27.899 1.00 42.03 162 LEU A O 1
ATOM 1241 N N . GLY A 1 163 ? -15.368 -3.590 25.868 1.00 53.66 163 GLY A N 1
ATOM 1242 C CA . GLY A 1 163 ? -14.771 -2.314 25.491 1.00 53.66 163 GLY A CA 1
ATOM 1243 C C . GLY A 1 163 ? -15.761 -1.530 24.640 1.00 53.66 163 GLY A C 1
ATOM 1244 O O . GLY A 1 163 ? -16.568 -2.116 23.915 1.00 53.66 163 GLY A O 1
ATOM 1245 N N . SER A 1 164 ? -15.724 -0.204 24.725 1.00 67.94 164 SER A N 1
ATOM 1246 C CA . SER A 1 164 ? -16.560 0.683 23.920 1.00 67.94 164 SER A CA 1
ATOM 1247 C C . SER A 1 164 ? -16.510 0.290 22.443 1.00 67.94 164 SER A C 1
ATOM 1249 O O . SER A 1 164 ? -15.447 -0.014 21.900 1.00 67.94 164 SER A O 1
ATOM 1251 N N . GLU A 1 165 ? -17.646 0.405 21.750 1.00 77.81 165 GLU A N 1
ATOM 1252 C CA . GLU A 1 165 ? -17.772 0.279 20.288 1.00 77.81 165 GLU A CA 1
ATOM 1253 C C . GLU A 1 165 ? -16.687 1.081 19.533 1.00 77.81 165 GLU A C 1
ATOM 1255 O O . GLU A 1 165 ? -16.296 0.761 18.409 1.00 77.81 165 GLU A O 1
ATOM 1260 N N . LYS A 1 166 ? -16.165 2.151 20.147 1.00 78.56 166 LYS A N 1
ATOM 1261 C CA . LYS A 1 166 ? -15.027 2.919 19.632 1.00 78.56 166 LYS A CA 1
ATOM 1262 C C . LYS A 1 166 ? -13.719 2.109 19.604 1.00 78.56 166 LYS A C 1
ATOM 1264 O O . LYS A 1 166 ? -13.007 2.174 18.606 1.00 78.56 166 LYS A O 1
ATOM 1269 N N . VAL A 1 167 ? -13.405 1.358 20.660 1.00 82.69 167 VAL A N 1
ATOM 1270 C CA . VAL A 1 167 ? -12.192 0.529 20.772 1.00 82.69 167 VAL A CA 1
ATOM 1271 C C . VAL A 1 167 ? -12.230 -0.604 19.748 1.00 82.69 167 VAL A C 1
ATOM 1273 O O . VAL A 1 167 ? -11.269 -0.767 19.000 1.00 82.69 167 VAL A O 1
ATOM 1276 N N . SER A 1 168 ? -13.354 -1.317 19.626 1.00 83.38 168 SER A N 1
ATOM 1277 C CA . SER A 1 168 ? -13.500 -2.403 18.644 1.00 83.38 168 SER A CA 1
ATOM 1278 C C . SER A 1 168 ? -13.363 -1.914 17.198 1.00 83.38 168 SER A C 1
ATOM 1280 O O . SER A 1 168 ? -12.687 -2.553 16.392 1.00 83.38 168 SER A O 1
ATOM 1282 N N . ARG A 1 169 ? -13.926 -0.743 16.862 1.00 84.75 169 ARG A N 1
ATOM 1283 C CA . ARG A 1 169 ? -13.756 -0.136 15.529 1.00 84.75 169 ARG A CA 1
ATOM 1284 C C . ARG A 1 169 ? -12.305 0.242 15.234 1.00 84.75 169 ARG A C 1
ATOM 1286 O O . ARG A 1 169 ? -11.817 -0.029 14.140 1.00 84.75 169 ARG A O 1
ATOM 1293 N N . LEU A 1 170 ? -11.603 0.830 16.203 1.00 86.75 170 LEU A N 1
ATOM 1294 C CA . LEU A 1 170 ? -10.184 1.171 16.054 1.00 86.75 170 LEU A CA 1
ATOM 1295 C C . LEU A 1 170 ? -9.302 -0.078 15.927 1.00 86.75 170 LEU A C 1
ATOM 1297 O O . LEU A 1 170 ? -8.358 -0.070 15.142 1.00 86.75 170 LEU A O 1
ATOM 1301 N N . GLN A 1 171 ? -9.623 -1.162 16.639 1.00 87.88 171 GLN A N 1
ATOM 1302 C CA . GLN A 1 171 ? -8.947 -2.456 16.486 1.00 87.88 171 GLN A CA 1
ATOM 1303 C C . GLN A 1 171 ? -9.149 -3.049 15.086 1.00 87.88 171 GLN A C 1
ATOM 1305 O O . GLN A 1 171 ? -8.193 -3.542 14.483 1.00 87.88 171 GLN A O 1
ATOM 1310 N N . LEU A 1 172 ? -10.366 -2.971 14.542 1.00 88.25 172 LEU A N 1
ATOM 1311 C CA . LEU A 1 172 ? -10.657 -3.446 13.191 1.00 88.25 172 LEU A CA 1
ATOM 1312 C C . LEU A 1 172 ? -9.905 -2.627 12.129 1.00 88.25 172 LEU A C 1
ATOM 1314 O O . LEU A 1 172 ? -9.237 -3.207 11.273 1.00 88.25 172 LEU A O 1
ATOM 1318 N N . LEU A 1 173 ? -9.918 -1.293 12.240 1.00 89.50 173 LEU A N 1
ATOM 1319 C CA . LEU A 1 173 ? -9.150 -0.405 11.359 1.00 89.50 173 LEU A CA 1
ATOM 1320 C C . LEU A 1 173 ? -7.639 -0.663 11.457 1.00 89.50 173 LEU A C 1
ATOM 1322 O O . LEU A 1 173 ? -6.957 -0.742 10.438 1.00 89.50 173 LEU A O 1
ATOM 1326 N N . TYR A 1 174 ? -7.111 -0.838 12.670 1.00 90.62 174 TYR A N 1
ATOM 1327 C CA . TYR A 1 174 ? -5.707 -1.189 12.888 1.00 90.62 174 TYR A CA 1
ATOM 1328 C C . TYR A 1 174 ? -5.336 -2.490 12.167 1.00 90.62 174 TYR A C 1
ATOM 1330 O O . TYR A 1 174 ? -4.304 -2.567 11.501 1.00 90.62 174 TYR A O 1
ATOM 1338 N N . THR A 1 175 ? -6.197 -3.503 12.266 1.00 90.56 175 THR A N 1
ATOM 1339 C CA . THR A 1 175 ? -5.977 -4.815 11.648 1.00 90.56 175 THR A CA 1
ATOM 1340 C C . THR A 1 175 ? -6.031 -4.726 10.124 1.00 90.56 175 THR A C 1
ATOM 1342 O O . THR A 1 175 ? -5.182 -5.303 9.446 1.00 90.56 175 THR A O 1
ATOM 1345 N N . TYR A 1 176 ? -6.958 -3.935 9.580 1.00 91.44 176 TYR A N 1
ATOM 1346 C CA . TYR A 1 176 ? -7.028 -3.652 8.149 1.00 91.44 176 TYR A CA 1
ATOM 1347 C C . TYR A 1 176 ? -5.762 -2.951 7.628 1.00 91.44 176 TYR A C 1
ATOM 1349 O O . TYR A 1 176 ? -5.187 -3.372 6.625 1.00 91.44 176 TYR A O 1
ATOM 1357 N N . LEU A 1 177 ? -5.263 -1.929 8.330 1.00 91.69 177 LEU A N 1
ATOM 1358 C CA . LEU A 1 177 ? -4.024 -1.242 7.946 1.00 91.69 177 LEU A CA 1
ATOM 1359 C C . LEU A 1 177 ? -2.799 -2.171 8.018 1.00 91.69 177 LEU A C 1
ATOM 1361 O O . LEU A 1 177 ? -1.914 -2.098 7.162 1.00 91.69 177 LEU A O 1
ATOM 1365 N N . GLN A 1 178 ? -2.756 -3.080 8.997 1.00 92.38 178 GLN A N 1
ATOM 1366 C CA . GLN A 1 178 ? -1.725 -4.120 9.084 1.00 92.38 178 GLN A CA 1
ATOM 1367 C C . GLN A 1 178 ? -1.802 -5.092 7.901 1.00 92.38 178 GLN A C 1
ATOM 1369 O O . GLN A 1 178 ? -0.771 -5.415 7.309 1.00 92.38 178 GLN A O 1
ATOM 1374 N N . TYR A 1 179 ? -3.012 -5.505 7.512 1.00 92.31 179 TYR A N 1
ATOM 1375 C CA . TYR A 1 179 ? -3.236 -6.295 6.304 1.00 92.31 179 TYR A CA 1
ATOM 1376 C C . TYR A 1 179 ? -2.750 -5.558 5.049 1.00 92.31 179 TYR A C 1
ATOM 1378 O O . TYR A 1 179 ? -2.004 -6.141 4.262 1.00 92.31 179 TYR A O 1
ATOM 1386 N N . 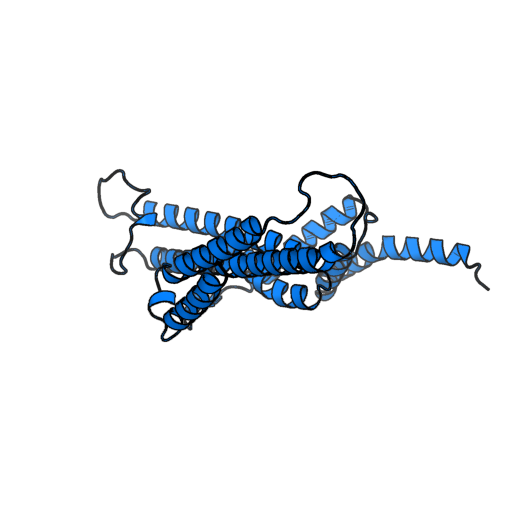LEU A 1 180 ? -3.096 -4.275 4.880 1.00 92.38 180 LEU A N 1
ATOM 1387 C CA . LEU A 1 180 ? -2.634 -3.464 3.749 1.00 92.38 180 LEU A CA 1
ATOM 1388 C C . LEU A 1 180 ? -1.106 -3.412 3.681 1.00 92.38 180 LEU A C 1
ATOM 1390 O O . LEU A 1 180 ? -0.530 -3.697 2.632 1.00 92.38 180 LEU A O 1
ATOM 1394 N N . LYS A 1 181 ? -0.440 -3.123 4.804 1.00 94.44 181 LYS A N 1
ATOM 1395 C CA . LYS A 1 181 ? 1.025 -3.101 4.882 1.00 94.44 181 LYS A CA 1
ATOM 1396 C C . LYS A 1 181 ? 1.630 -4.447 4.468 1.00 94.44 181 LYS A C 1
ATOM 1398 O O . LYS A 1 181 ? 2.564 -4.473 3.668 1.00 94.44 181 LYS A O 1
ATOM 1403 N N . LEU A 1 182 ? 1.130 -5.559 5.010 1.00 94.00 182 LEU A N 1
ATOM 1404 C CA . LEU A 1 182 ? 1.656 -6.894 4.704 1.00 94.00 182 LEU A CA 1
ATOM 1405 C C . LEU A 1 182 ? 1.411 -7.278 3.242 1.00 94.00 182 LEU A C 1
ATOM 1407 O O . LEU A 1 182 ? 2.330 -7.739 2.571 1.00 94.00 182 LEU A O 1
ATOM 1411 N N . SER A 1 183 ? 0.214 -7.006 2.725 1.00 93.19 183 SER A N 1
ATOM 1412 C CA . SER A 1 183 ? -0.145 -7.216 1.320 1.00 93.19 183 SER A CA 1
ATOM 1413 C C . SER A 1 183 ? 0.796 -6.450 0.382 1.00 93.19 183 SER A C 1
ATOM 1415 O O . SER A 1 183 ? 1.402 -7.032 -0.515 1.00 93.19 183 SER A O 1
ATOM 1417 N N . LYS A 1 184 ? 1.050 -5.166 0.662 1.00 94.25 184 LYS A N 1
ATOM 1418 C CA . LYS A 1 184 ? 1.987 -4.354 -0.130 1.00 94.25 184 LYS A CA 1
ATOM 1419 C C . LYS A 1 184 ? 3.451 -4.762 0.057 1.00 94.25 184 LYS A C 1
ATOM 1421 O O . LYS A 1 184 ? 4.251 -4.622 -0.864 1.00 94.25 184 LYS A O 1
ATOM 1426 N N . THR A 1 185 ? 3.809 -5.327 1.210 1.00 94.44 185 THR A N 1
ATOM 1427 C CA . THR A 1 185 ? 5.143 -5.907 1.442 1.00 94.44 185 THR A CA 1
ATOM 1428 C C . THR A 1 185 ? 5.354 -7.171 0.608 1.00 94.44 185 THR A C 1
ATOM 1430 O O . THR A 1 185 ? 6.447 -7.366 0.075 1.00 94.44 185 THR A O 1
ATOM 1433 N N . ILE A 1 186 ? 4.318 -8.001 0.454 1.00 94.25 186 ILE A N 1
ATOM 1434 C CA . ILE A 1 186 ? 4.328 -9.171 -0.434 1.00 94.25 186 ILE A CA 1
ATOM 1435 C C . ILE A 1 186 ? 4.535 -8.722 -1.879 1.00 94.25 186 ILE A C 1
ATOM 1437 O O . ILE A 1 186 ? 5.471 -9.198 -2.517 1.00 94.25 186 ILE A O 1
ATOM 1441 N N . ASP A 1 187 ? 3.741 -7.758 -2.354 1.00 93.50 187 ASP A N 1
ATOM 1442 C CA . ASP A 1 187 ? 3.855 -7.227 -3.716 1.00 93.50 187 ASP A CA 1
ATOM 1443 C C . ASP A 1 187 ? 5.278 -6.706 -4.014 1.00 93.50 187 ASP A C 1
ATOM 1445 O O . ASP A 1 187 ? 5.900 -7.080 -5.011 1.00 93.50 187 ASP A O 1
ATOM 1449 N N . ARG A 1 188 ? 5.848 -5.900 -3.105 1.00 94.00 188 ARG A N 1
ATOM 1450 C CA . ARG A 1 188 ? 7.226 -5.395 -3.233 1.00 94.00 188 ARG A CA 1
ATOM 1451 C C . ARG A 1 188 ? 8.260 -6.524 -3.220 1.00 94.00 188 ARG A C 1
ATOM 1453 O O . ARG A 1 188 ? 9.222 -6.493 -3.983 1.00 94.00 188 ARG A O 1
ATOM 1460 N N . THR A 1 189 ? 8.094 -7.519 -2.346 1.00 93.44 189 THR A N 1
ATOM 1461 C CA . THR A 1 189 ? 9.016 -8.666 -2.275 1.00 93.44 189 THR A CA 1
ATOM 1462 C C . THR A 1 189 ? 8.990 -9.478 -3.571 1.00 93.44 189 THR A C 1
ATOM 1464 O O . THR A 1 189 ? 10.047 -9.886 -4.047 1.00 93.44 189 THR A O 1
ATOM 1467 N N . LEU A 1 190 ? 7.816 -9.649 -4.189 1.00 92.75 190 LEU A N 1
ATOM 1468 C CA . LEU A 1 190 ? 7.687 -10.295 -5.498 1.00 92.75 190 LEU A CA 1
ATOM 1469 C C . LEU A 1 190 ? 8.427 -9.518 -6.595 1.00 92.75 190 LEU A C 1
ATOM 1471 O O . LEU A 1 190 ? 9.157 -10.129 -7.371 1.00 92.75 190 LEU A O 1
ATOM 1475 N N . LEU A 1 191 ? 8.340 -8.183 -6.605 1.00 90.88 191 LEU A N 1
ATOM 1476 C CA . LEU A 1 191 ? 9.123 -7.351 -7.531 1.00 90.88 191 LEU A CA 1
ATOM 1477 C C . LEU A 1 191 ? 10.636 -7.479 -7.319 1.00 90.88 191 LEU A C 1
ATOM 1479 O O . LEU A 1 191 ? 11.395 -7.516 -8.288 1.00 90.88 191 LEU A O 1
ATOM 1483 N N . HIS A 1 192 ? 11.105 -7.567 -6.072 1.00 89.56 192 HIS A N 1
ATOM 1484 C CA . HIS A 1 192 ? 12.524 -7.821 -5.802 1.00 89.56 192 HIS A CA 1
ATOM 1485 C C . HIS A 1 192 ? 12.970 -9.197 -6.303 1.00 89.56 192 HIS A C 1
ATOM 1487 O O . HIS A 1 192 ? 14.078 -9.320 -6.829 1.00 89.56 192 HIS A O 1
ATOM 1493 N N . ILE A 1 193 ? 12.120 -10.218 -6.177 1.00 90.31 193 ILE A N 1
ATOM 1494 C CA . ILE A 1 193 ? 12.374 -11.548 -6.741 1.00 90.31 193 ILE A CA 1
ATOM 1495 C C . ILE A 1 193 ? 12.465 -11.471 -8.264 1.00 90.31 193 ILE A C 1
ATOM 1497 O O . ILE A 1 193 ? 13.452 -11.935 -8.827 1.00 90.31 193 ILE A O 1
ATOM 1501 N N . GLU A 1 194 ? 11.507 -10.821 -8.924 1.00 89.31 194 GLU A N 1
ATOM 1502 C CA . GLU A 1 194 ? 11.513 -10.621 -10.379 1.00 89.31 194 GLU A CA 1
ATOM 1503 C C . GLU A 1 194 ? 12.774 -9.879 -10.846 1.00 89.31 194 GLU A C 1
ATOM 1505 O O . GLU A 1 194 ? 13.433 -10.293 -11.803 1.00 89.31 194 GLU A O 1
ATOM 1510 N N . THR A 1 195 ? 13.170 -8.833 -10.118 1.00 86.88 195 THR A N 1
ATOM 1511 C CA . THR A 1 195 ? 14.393 -8.063 -10.386 1.00 86.88 195 THR A CA 1
ATOM 1512 C C . THR A 1 195 ? 15.641 -8.936 -10.229 1.00 86.88 195 THR A C 1
ATOM 1514 O O . THR A 1 195 ? 16.532 -8.922 -11.080 1.00 86.88 195 THR A O 1
ATOM 1517 N N . THR A 1 196 ? 15.693 -9.750 -9.171 1.00 86.06 196 THR A N 1
ATOM 1518 C CA . THR A 1 196 ? 16.812 -10.663 -8.897 1.00 86.06 196 THR A CA 1
ATOM 1519 C C . THR A 1 196 ? 16.916 -11.726 -9.990 1.00 86.06 196 THR A C 1
ATOM 1521 O O . THR A 1 196 ? 17.994 -11.916 -10.550 1.00 86.06 196 THR A O 1
ATOM 1524 N N . ILE A 1 197 ? 15.804 -12.359 -10.371 1.00 85.75 197 ILE A N 1
ATOM 1525 C CA . ILE A 1 197 ? 15.752 -13.360 -11.447 1.00 85.75 197 ILE A CA 1
ATOM 1526 C C . ILE A 1 197 ? 16.170 -12.743 -12.787 1.00 85.75 197 ILE A C 1
ATOM 1528 O O . ILE A 1 197 ? 17.005 -13.311 -13.490 1.00 85.75 197 ILE A O 1
ATOM 1532 N N . SER A 1 198 ? 15.662 -11.553 -13.116 1.00 84.50 198 SER A N 1
ATOM 1533 C CA . SER A 1 198 ? 16.017 -10.844 -14.353 1.00 84.50 198 SER A CA 1
ATOM 1534 C C . SER A 1 198 ? 17.509 -10.507 -14.407 1.00 84.50 198 SER A C 1
ATOM 1536 O O . SER A 1 198 ? 18.155 -10.697 -15.438 1.00 84.50 198 SER A O 1
ATOM 1538 N N . SER A 1 199 ? 18.090 -10.076 -13.282 1.00 81.25 199 SER A N 1
ATOM 1539 C CA . SER A 1 199 ? 19.527 -9.793 -13.185 1.00 81.25 199 SER A CA 1
ATOM 1540 C C . SER A 1 199 ? 20.391 -11.052 -13.340 1.00 81.25 199 SER A C 1
ATOM 1542 O O . SER A 1 199 ? 21.425 -11.011 -14.009 1.00 81.25 199 SER A O 1
ATOM 1544 N N . LEU A 1 200 ? 19.941 -12.192 -12.800 1.00 77.19 200 LEU A N 1
ATOM 1545 C CA . LEU A 1 200 ? 20.606 -13.487 -12.957 1.00 77.19 200 LEU A CA 1
ATOM 1546 C C . LEU A 1 200 ? 20.566 -13.966 -14.411 1.00 77.19 200 LEU A C 1
ATOM 1548 O O . LEU A 1 200 ? 21.583 -14.426 -14.926 1.00 77.19 200 LEU A O 1
ATOM 1552 N N . ALA A 1 201 ? 19.428 -13.805 -15.092 1.00 77.06 201 ALA A N 1
ATOM 1553 C CA . ALA A 1 201 ? 19.286 -14.165 -16.501 1.00 77.06 201 ALA A CA 1
ATOM 1554 C C . ALA A 1 201 ? 20.214 -13.331 -17.408 1.00 77.06 201 ALA A C 1
ATOM 1556 O O . ALA A 1 201 ? 20.868 -13.875 -18.302 1.00 77.06 201 ALA A O 1
ATOM 1557 N N . GLN A 1 202 ? 20.336 -12.024 -17.144 1.00 69.94 202 GLN A N 1
ATOM 1558 C CA . GLN A 1 202 ? 21.201 -11.111 -17.905 1.00 69.94 202 GLN A CA 1
ATOM 1559 C C . GLN A 1 202 ? 22.701 -11.265 -17.577 1.00 69.94 202 GLN A C 1
ATOM 1561 O O . GLN A 1 202 ? 23.554 -11.033 -18.438 1.00 69.94 202 GLN A O 1
ATOM 1566 N N . GLY A 1 203 ? 23.041 -11.704 -16.359 1.00 55.22 203 GLY A N 1
ATOM 1567 C CA . GLY A 1 203 ? 24.414 -11.948 -15.895 1.00 55.22 203 GLY A CA 1
ATOM 1568 C C . GLY A 1 203 ? 25.158 -13.080 -16.619 1.00 55.22 203 GLY A C 1
ATOM 1569 O O . GLY A 1 203 ? 26.377 -13.185 -16.501 1.00 55.22 203 GLY A O 1
ATOM 1570 N N . SER A 1 204 ? 24.462 -13.881 -17.432 1.00 50.81 204 SER A N 1
ATOM 1571 C CA . SER A 1 204 ? 25.030 -14.966 -18.249 1.00 50.81 204 SER A CA 1
ATOM 1572 C C . SER A 1 204 ? 25.999 -14.496 -19.351 1.00 50.81 204 SER A C 1
ATOM 1574 O O . SER A 1 204 ? 26.767 -15.305 -19.868 1.00 50.81 204 SER A O 1
ATOM 1576 N N . HIS A 1 205 ? 25.980 -13.207 -19.729 1.00 46.19 205 HIS A N 1
ATOM 1577 C CA . HIS A 1 205 ? 26.658 -12.709 -20.939 1.00 46.19 205 HIS A CA 1
ATOM 1578 C C . HIS A 1 205 ? 27.847 -11.753 -20.735 1.00 46.19 205 HIS A C 1
ATOM 1580 O O . HIS A 1 205 ? 28.479 -11.378 -21.721 1.00 46.19 205 HIS A O 1
ATOM 1586 N N . LYS A 1 206 ? 28.236 -11.387 -19.505 1.00 47.44 206 LYS A N 1
ATOM 1587 C CA . LYS A 1 206 ? 29.428 -10.539 -19.268 1.00 47.44 206 LYS A CA 1
ATOM 1588 C C . LYS A 1 206 ? 30.552 -11.300 -18.557 1.00 47.44 206 LYS A C 1
ATOM 1590 O O . LYS A 1 206 ? 30.959 -10.962 -17.450 1.00 47.44 206 LYS A O 1
ATOM 1595 N N . ARG A 1 207 ? 31.106 -12.319 -19.227 1.00 43.88 207 ARG A N 1
ATOM 1596 C CA . ARG A 1 207 ? 32.451 -12.834 -18.911 1.00 43.88 207 ARG A CA 1
ATOM 1597 C C . ARG A 1 207 ? 33.478 -11.851 -19.453 1.00 43.88 207 ARG A C 1
ATOM 1599 O O . ARG A 1 207 ? 33.802 -11.905 -20.630 1.00 43.88 207 ARG A O 1
ATOM 1606 N N . ASN A 1 208 ? 33.925 -10.938 -18.601 1.00 45.03 208 ASN A N 1
ATOM 1607 C CA . ASN A 1 208 ? 35.299 -10.440 -18.546 1.00 45.03 208 ASN A CA 1
ATOM 1608 C C . ASN A 1 208 ? 35.347 -9.311 -17.523 1.00 45.03 208 ASN A C 1
ATOM 1610 O O . ASN A 1 208 ? 35.071 -8.167 -17.865 1.00 45.03 208 ASN A O 1
ATOM 1614 N N . GLN A 1 209 ? 35.680 -9.648 -16.279 1.00 41.75 209 GLN A N 1
ATOM 1615 C CA . GLN A 1 209 ? 36.671 -8.936 -15.468 1.00 41.75 209 GLN A CA 1
ATOM 1616 C C . GLN A 1 209 ? 36.733 -9.560 -14.073 1.00 41.75 209 GLN A C 1
ATOM 1618 O O . GLN A 1 209 ? 35.733 -10.012 -13.519 1.00 41.75 209 GLN A O 1
ATOM 1623 N N . LEU A 1 210 ? 37.953 -9.621 -13.546 1.00 47.91 210 LEU A N 1
ATOM 1624 C CA . LEU A 1 210 ? 38.277 -10.063 -12.201 1.00 47.91 210 LEU A CA 1
ATOM 1625 C C . LEU A 1 210 ? 37.579 -9.153 -11.178 1.00 47.91 210 LEU A C 1
ATOM 1627 O O . LEU A 1 210 ? 38.112 -8.117 -10.800 1.00 47.91 210 LEU A O 1
ATOM 1631 N N . ALA A 1 211 ? 36.387 -9.535 -10.733 1.00 43.16 211 ALA A N 1
ATOM 1632 C CA . ALA A 1 211 ? 35.715 -8.909 -9.606 1.00 43.16 211 ALA A CA 1
ATOM 1633 C C . ALA A 1 211 ? 35.097 -10.004 -8.740 1.00 43.16 211 ALA A C 1
ATOM 1635 O O . ALA A 1 211 ? 34.267 -10.805 -9.173 1.00 43.16 211 ALA A O 1
ATOM 1636 N N . THR A 1 212 ? 35.551 -10.063 -7.498 1.00 43.00 212 THR A N 1
ATOM 1637 C CA . THR A 1 212 ? 35.023 -10.928 -6.451 1.00 43.00 212 THR A CA 1
ATOM 1638 C C . THR A 1 212 ? 33.512 -10.708 -6.277 1.00 43.00 212 THR A C 1
ATOM 1640 O O . THR A 1 212 ? 33.087 -9.625 -5.895 1.00 43.00 212 THR A O 1
ATOM 1643 N N . SER A 1 213 ? 32.711 -11.757 -6.505 1.00 46.41 213 SER A N 1
ATOM 1644 C CA . SER A 1 213 ? 31.343 -11.933 -5.978 1.00 46.41 213 SER A CA 1
ATOM 1645 C C . SER A 1 213 ? 30.297 -10.842 -6.311 1.00 46.41 213 SER A C 1
ATOM 1647 O O . SER A 1 213 ? 29.580 -10.392 -5.420 1.00 46.41 213 SER A O 1
ATOM 1649 N N . ALA A 1 214 ? 30.119 -10.472 -7.582 1.00 47.56 214 ALA A N 1
ATOM 1650 C CA . ALA A 1 214 ? 28.996 -9.625 -8.025 1.00 47.56 214 ALA A CA 1
ATOM 1651 C C . ALA A 1 214 ? 27.821 -10.424 -8.637 1.00 47.56 214 ALA A C 1
ATOM 1653 O O . ALA A 1 214 ? 27.128 -9.937 -9.525 1.00 47.56 214 ALA A O 1
ATOM 1654 N N . TYR A 1 215 ? 27.600 -11.664 -8.189 1.00 49.31 215 TYR A N 1
ATOM 1655 C CA . TYR A 1 215 ? 26.367 -12.396 -8.495 1.00 49.31 215 TYR A CA 1
ATOM 1656 C C . TYR A 1 215 ? 25.372 -12.173 -7.351 1.00 49.31 215 TYR A C 1
ATOM 1658 O O . TYR A 1 215 ? 25.788 -12.284 -6.190 1.00 49.31 215 TYR A O 1
ATOM 1666 N N . PRO A 1 216 ? 24.077 -11.926 -7.626 1.00 53.81 216 PRO A N 1
ATOM 1667 C CA . PRO A 1 216 ? 23.038 -12.159 -6.635 1.00 53.81 216 PRO A CA 1
ATOM 1668 C C . PRO A 1 216 ? 23.196 -13.608 -6.185 1.00 53.81 216 PRO A C 1
ATOM 1670 O O . PRO A 1 216 ? 23.006 -14.541 -6.966 1.00 53.81 216 PRO A O 1
ATOM 1673 N N . LYS A 1 217 ? 23.680 -13.820 -4.962 1.00 61.56 217 LYS A N 1
ATOM 1674 C CA . LYS A 1 217 ? 23.908 -15.180 -4.479 1.00 61.56 217 LYS A CA 1
ATOM 1675 C C . L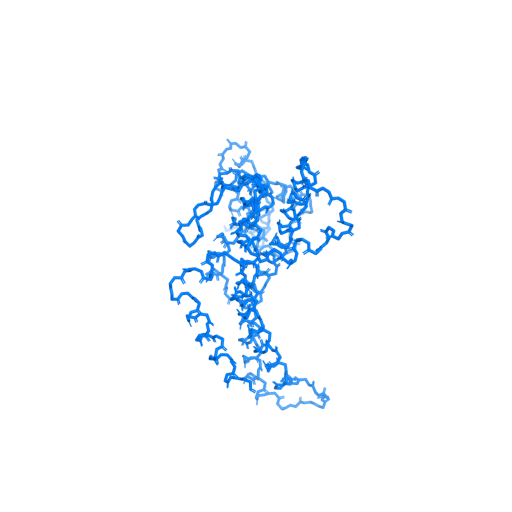YS A 1 217 ? 22.546 -15.884 -4.491 1.00 61.56 217 LYS A C 1
ATOM 1677 O O . LYS A 1 217 ? 21.576 -15.268 -4.055 1.00 61.56 217 LYS A O 1
ATOM 1682 N N . PRO A 1 218 ? 22.448 -17.159 -4.905 1.00 66.94 218 PRO A N 1
ATOM 1683 C CA . PRO A 1 218 ? 21.210 -17.942 -4.783 1.00 66.94 218 PRO A CA 1
ATOM 1684 C C . PRO A 1 218 ? 20.574 -17.861 -3.378 1.00 66.94 218 PRO A C 1
ATOM 1686 O O . PRO A 1 218 ? 19.362 -17.947 -3.217 1.00 66.94 218 PRO A O 1
ATOM 1689 N N . GLN A 1 219 ? 21.408 -17.599 -2.369 1.00 77.38 219 GLN A N 1
ATOM 1690 C CA . GLN A 1 219 ? 21.046 -17.308 -0.982 1.00 77.38 219 GLN A CA 1
ATOM 1691 C C . GLN A 1 219 ? 20.121 -16.085 -0.816 1.00 77.38 219 GLN A C 1
ATOM 1693 O O . GLN A 1 219 ? 19.204 -16.139 -0.002 1.00 77.38 219 GLN A O 1
ATOM 1698 N N . GLU A 1 220 ? 20.311 -15.003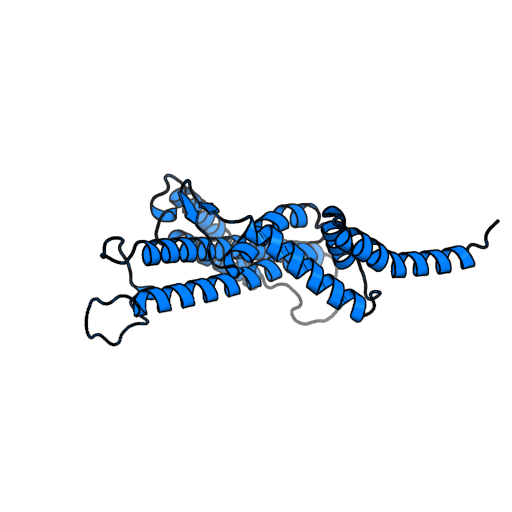 -1.581 1.00 81.44 220 GLU A N 1
ATOM 1699 C CA . GLU A 1 220 ? 19.430 -13.824 -1.520 1.00 81.44 220 GLU A CA 1
ATOM 1700 C C . GLU A 1 220 ? 18.033 -14.143 -2.051 1.00 81.44 220 GLU A C 1
ATOM 1702 O O . GLU A 1 220 ? 17.041 -13.732 -1.454 1.00 81.44 220 GLU A O 1
ATOM 1707 N N . LEU A 1 221 ? 17.939 -14.934 -3.124 1.00 85.62 221 LEU A N 1
ATOM 1708 C CA . LEU A 1 221 ? 16.653 -15.368 -3.665 1.00 85.62 221 LEU A CA 1
ATOM 1709 C C . LEU A 1 221 ? 15.893 -16.243 -2.652 1.00 85.62 221 LEU A C 1
ATOM 1711 O O . LEU A 1 221 ? 14.721 -15.987 -2.384 1.00 85.62 221 LEU A O 1
ATOM 1715 N N . SER A 1 222 ? 16.580 -17.199 -2.014 1.00 86.31 222 SER A N 1
ATOM 1716 C CA . SER A 1 222 ? 16.013 -17.993 -0.911 1.00 86.31 222 SER A CA 1
ATOM 1717 C C . SER A 1 222 ? 15.514 -17.103 0.232 1.00 86.31 222 SER A C 1
ATOM 1719 O O . SER A 1 222 ? 14.412 -17.309 0.734 1.00 86.31 222 SER A O 1
ATOM 1721 N N . ARG A 1 223 ? 16.284 -16.078 0.623 1.00 89.00 223 ARG A N 1
ATOM 1722 C CA . ARG A 1 223 ? 15.904 -15.147 1.697 1.00 89.00 223 ARG A CA 1
ATOM 1723 C C . ARG A 1 223 ? 14.651 -14.339 1.352 1.00 89.00 223 ARG A C 1
ATOM 1725 O O . ARG A 1 223 ? 13.831 -14.069 2.233 1.00 89.00 223 ARG A O 1
ATOM 1732 N N . LEU A 1 224 ? 14.481 -13.954 0.086 1.00 89.94 224 LEU A N 1
ATOM 1733 C CA . LEU A 1 224 ? 13.274 -13.269 -0.384 1.00 89.94 224 LEU A CA 1
ATOM 1734 C C . LEU A 1 224 ? 12.045 -14.192 -0.330 1.00 89.94 224 LEU A C 1
ATOM 1736 O O . LEU A 1 224 ? 10.985 -13.753 0.120 1.00 89.94 224 LEU A O 1
ATOM 1740 N N . TYR A 1 225 ? 12.180 -15.472 -0.698 1.00 92.06 225 TYR A N 1
ATOM 1741 C CA . TYR A 1 225 ? 11.097 -16.452 -0.542 1.00 92.06 225 TYR A CA 1
ATOM 1742 C C . TYR A 1 225 ? 10.765 -16.740 0.928 1.00 92.06 225 TYR A C 1
ATOM 1744 O O . TYR A 1 225 ? 9.586 -16.765 1.283 1.00 92.06 225 TYR A O 1
ATOM 1752 N N . ASP A 1 226 ? 11.765 -16.869 1.806 1.00 91.12 226 ASP A N 1
ATOM 1753 C CA . ASP A 1 226 ? 11.537 -16.995 3.254 1.00 91.12 226 ASP A CA 1
ATOM 1754 C C . ASP A 1 226 ? 10.779 -15.767 3.798 1.00 91.12 226 ASP A C 1
ATOM 1756 O O . ASP A 1 226 ? 9.824 -15.904 4.566 1.00 91.12 226 ASP A O 1
ATOM 1760 N N . THR A 1 227 ? 11.135 -14.565 3.327 1.00 93.00 227 THR A N 1
ATOM 1761 C CA . THR A 1 227 ? 10.435 -13.316 3.671 1.00 93.00 227 THR A CA 1
ATOM 1762 C C . THR A 1 227 ? 8.979 -13.336 3.190 1.00 93.00 227 THR A C 1
ATOM 1764 O O . THR A 1 227 ? 8.081 -12.940 3.932 1.00 93.00 227 THR A O 1
ATOM 1767 N N . LEU A 1 228 ? 8.700 -13.820 1.974 1.00 92.56 228 LEU A N 1
ATOM 1768 C CA . LEU A 1 228 ? 7.328 -13.991 1.476 1.00 92.56 228 LEU A CA 1
ATOM 1769 C C . LEU A 1 228 ? 6.514 -14.928 2.364 1.00 92.56 228 LEU A C 1
ATOM 1771 O O . LEU A 1 228 ? 5.410 -14.576 2.780 1.00 92.56 228 LEU A O 1
ATOM 1775 N N . VAL A 1 229 ? 7.068 -16.102 2.672 1.00 92.75 229 VAL A N 1
ATOM 1776 C CA . VAL A 1 229 ? 6.423 -17.108 3.524 1.00 92.75 229 VAL A CA 1
ATOM 1777 C C . VAL A 1 229 ? 6.098 -16.520 4.895 1.00 92.75 229 VAL A C 1
ATOM 1779 O O . VAL A 1 229 ? 4.989 -16.716 5.391 1.00 92.75 229 VAL A O 1
ATOM 1782 N N . GLN A 1 230 ? 7.020 -15.752 5.480 1.00 93.44 230 GLN A N 1
ATOM 1783 C CA . GLN A 1 230 ? 6.787 -15.076 6.751 1.00 93.44 230 GLN A CA 1
ATOM 1784 C C . GLN A 1 230 ? 5.661 -14.034 6.661 1.00 93.44 230 GLN A C 1
ATOM 1786 O O . GLN A 1 230 ? 4.770 -14.044 7.506 1.00 93.44 230 GLN A O 1
ATOM 1791 N N . ASN A 1 231 ? 5.622 -13.201 5.615 1.00 93.25 231 ASN A N 1
ATOM 1792 C CA . ASN A 1 231 ? 4.536 -12.229 5.438 1.00 93.25 231 ASN A CA 1
ATOM 1793 C C . ASN A 1 231 ? 3.162 -12.909 5.281 1.00 93.25 231 ASN A C 1
ATOM 1795 O O . ASN A 1 231 ? 2.183 -12.447 5.864 1.00 93.25 231 ASN A O 1
ATOM 1799 N N . PHE A 1 232 ? 3.069 -14.021 4.539 1.00 91.31 232 PHE A N 1
ATOM 1800 C CA . PHE A 1 232 ? 1.821 -14.792 4.447 1.00 91.31 232 PHE A CA 1
ATOM 1801 C C . PHE A 1 232 ? 1.407 -15.371 5.801 1.00 91.31 232 PHE A C 1
ATOM 1803 O O . PHE A 1 232 ? 0.233 -15.296 6.162 1.00 91.31 232 PHE A O 1
ATOM 1810 N N . GLN A 1 233 ? 2.360 -15.910 6.564 1.00 91.38 233 GLN A N 1
ATOM 1811 C CA . GLN A 1 233 ? 2.106 -16.419 7.909 1.00 91.38 233 GLN A CA 1
ATOM 1812 C C . GLN A 1 233 ? 1.594 -15.311 8.842 1.00 91.38 233 GLN A C 1
ATOM 1814 O O . GLN A 1 233 ? 0.658 -15.547 9.607 1.00 91.38 233 GLN A O 1
ATOM 1819 N N . GLU A 1 234 ? 2.159 -14.105 8.747 1.00 91.44 234 GLU A N 1
ATOM 1820 C CA . GLU A 1 234 ? 1.699 -12.931 9.491 1.00 91.44 234 GLU A CA 1
ATOM 1821 C C . GLU A 1 234 ? 0.267 -12.544 9.098 1.00 91.44 234 GLU A C 1
ATOM 1823 O O . GLU A 1 234 ? -0.563 -12.389 9.993 1.00 91.44 234 GLU A O 1
ATOM 1828 N N . ILE A 1 235 ? -0.071 -12.497 7.799 1.00 89.38 235 ILE A N 1
ATOM 1829 C CA . ILE A 1 235 ? -1.447 -12.225 7.333 1.00 89.38 235 ILE A CA 1
ATOM 1830 C C . ILE A 1 235 ? -2.430 -13.265 7.875 1.00 89.38 235 ILE A C 1
ATOM 1832 O O . ILE A 1 235 ? -3.480 -12.895 8.388 1.00 89.38 235 ILE A O 1
ATOM 1836 N N . ILE A 1 236 ? -2.094 -14.555 7.795 1.00 88.31 236 ILE A N 1
ATOM 1837 C CA . ILE A 1 236 ? -2.950 -15.643 8.296 1.00 88.31 236 ILE A CA 1
ATOM 1838 C C . ILE A 1 236 ? -3.163 -15.526 9.813 1.00 88.31 236 ILE A C 1
ATOM 1840 O O . ILE A 1 236 ? -4.221 -15.891 10.324 1.00 88.31 236 ILE A O 1
ATOM 1844 N N . SER A 1 237 ? -2.157 -15.031 10.538 1.00 87.69 237 SER A N 1
ATOM 1845 C CA . SER A 1 237 ? -2.225 -14.833 11.986 1.00 87.69 237 SER A CA 1
ATOM 1846 C C . SER A 1 237 ? -2.953 -13.557 12.411 1.00 87.69 237 SER A C 1
ATOM 1848 O O . SER A 1 237 ? -3.237 -13.410 13.603 1.00 87.69 237 SER A O 1
ATOM 1850 N N . LEU A 1 238 ? -3.264 -12.644 11.478 1.00 85.19 238 LEU A N 1
ATOM 1851 C CA . LEU A 1 238 ? -4.006 -11.433 11.810 1.00 85.19 238 LEU A CA 1
ATOM 1852 C C . LEU A 1 238 ? -5.365 -11.804 12.425 1.00 85.19 238 LEU A C 1
ATOM 1854 O O . LEU A 1 238 ? -6.009 -12.756 11.975 1.00 85.19 238 LEU A O 1
ATOM 1858 N N . PRO A 1 239 ? -5.801 -11.087 13.472 1.00 76.94 239 PRO A N 1
ATOM 1859 C CA . PRO A 1 239 ? -7.108 -11.305 14.077 1.00 76.94 239 PRO A CA 1
ATOM 1860 C C . PRO A 1 239 ? -8.249 -10.907 13.121 1.00 76.94 239 PRO A C 1
ATOM 1862 O O . PRO A 1 239 ? -8.027 -10.273 12.090 1.00 76.94 239 PRO A O 1
ATOM 1865 N N . CYS A 1 240 ? -9.487 -11.239 13.498 1.00 68.88 240 CYS A N 1
ATOM 1866 C CA . CYS A 1 240 ? -10.719 -10.831 12.804 1.00 68.88 240 CYS A CA 1
ATOM 1867 C C . CYS A 1 240 ? -10.918 -11.497 11.423 1.00 68.88 240 CYS A C 1
ATOM 1869 O O . CYS A 1 240 ? -10.523 -12.645 11.221 1.00 68.88 240 CYS A O 1
ATOM 1871 N N . LEU A 1 241 ? -11.563 -10.782 10.485 1.00 66.81 241 LEU A N 1
ATOM 1872 C CA . LEU A 1 241 ? -12.184 -11.304 9.260 1.00 66.81 241 LEU A CA 1
ATOM 1873 C C . LEU A 1 241 ? -11.304 -12.212 8.391 1.00 66.81 241 LEU A C 1
ATOM 1875 O O . LEU A 1 241 ? -11.841 -13.026 7.650 1.00 66.81 241 LEU A O 1
ATOM 1879 N N . VAL A 1 242 ? -9.975 -12.122 8.464 1.00 68.25 242 VAL A N 1
ATOM 1880 C CA . VAL A 1 242 ? -9.090 -13.026 7.709 1.00 68.25 242 VAL A CA 1
ATOM 1881 C C . VAL A 1 242 ? -9.226 -14.481 8.179 1.00 68.25 242 VAL A C 1
ATOM 1883 O O . VAL A 1 242 ? -9.134 -15.396 7.361 1.00 68.25 242 VAL A O 1
ATOM 1886 N N . GLN A 1 243 ? -9.466 -14.706 9.476 1.00 68.19 243 GLN A N 1
ATOM 1887 C CA . GLN A 1 243 ? -9.649 -16.048 10.039 1.00 68.19 243 GLN A CA 1
ATOM 1888 C C . GLN A 1 243 ? -11.050 -16.602 9.774 1.00 68.19 243 GLN A C 1
ATOM 1890 O O . GLN A 1 243 ? -11.189 -17.811 9.585 1.00 68.19 243 GLN A O 1
ATOM 1895 N N . ASP A 1 244 ? -12.048 -15.718 9.732 1.00 70.00 244 ASP A N 1
ATOM 1896 C CA . ASP A 1 244 ? -13.466 -16.075 9.622 1.00 70.00 244 ASP A CA 1
ATOM 1897 C C . ASP A 1 244 ? -13.960 -16.133 8.165 1.00 70.00 244 ASP A C 1
ATOM 1899 O O . ASP A 1 244 ? -14.998 -16.731 7.878 1.00 70.00 244 ASP A O 1
ATOM 1903 N N . HIS A 1 245 ? -13.226 -15.537 7.216 1.00 76.19 245 HIS A N 1
ATOM 1904 C CA . HIS A 1 245 ? -13.612 -15.539 5.808 1.00 76.19 245 HIS A CA 1
ATOM 1905 C C . HIS A 1 245 ? -13.372 -16.906 5.158 1.00 76.19 245 HIS A C 1
ATOM 1907 O O . HIS A 1 245 ? -12.240 -17.384 5.019 1.00 76.19 245 HIS A O 1
ATOM 1913 N N . ILE A 1 246 ? -14.460 -17.497 4.667 1.00 75.62 246 ILE A N 1
ATOM 1914 C CA . ILE A 1 246 ? -14.481 -18.812 4.024 1.00 75.62 246 ILE A CA 1
ATOM 1915 C C . ILE A 1 246 ? -13.513 -18.827 2.830 1.00 75.62 246 ILE A C 1
ATOM 1917 O O . ILE A 1 246 ? -13.539 -17.938 1.978 1.00 75.62 246 ILE A O 1
ATOM 1921 N N . GLY A 1 247 ? -12.620 -19.818 2.788 1.00 79.06 247 GLY A N 1
ATOM 1922 C CA . GLY A 1 247 ? -11.685 -20.063 1.683 1.00 79.06 247 GLY A CA 1
ATOM 1923 C C . GLY A 1 247 ? -10.504 -19.090 1.552 1.00 79.06 247 GLY A C 1
ATOM 1924 O O . GLY A 1 247 ? -9.526 -19.425 0.884 1.00 79.06 247 GLY A O 1
ATOM 1925 N N . LEU A 1 248 ? -10.522 -17.920 2.204 1.00 84.25 248 LEU A N 1
ATOM 1926 C CA . LEU A 1 248 ? -9.401 -16.970 2.141 1.00 84.25 248 LEU A CA 1
ATOM 1927 C C . LEU A 1 248 ? -8.167 -17.537 2.844 1.00 84.25 248 LEU A C 1
ATOM 1929 O O . LEU A 1 248 ? -7.061 -17.487 2.306 1.00 84.25 248 LEU A O 1
ATOM 1933 N N . LYS A 1 249 ? -8.366 -18.113 4.030 1.00 83.81 249 LYS A N 1
ATOM 1934 C CA . LYS A 1 249 ? -7.307 -18.771 4.793 1.00 83.81 249 LYS A CA 1
ATOM 1935 C C . LYS A 1 249 ? -6.664 -19.900 3.985 1.00 83.81 249 LYS A C 1
ATOM 1937 O O . LYS A 1 249 ? -5.442 -19.928 3.860 1.00 83.81 249 LYS A O 1
ATOM 1942 N N . ASP A 1 250 ? -7.470 -20.765 3.371 1.00 86.69 250 ASP A N 1
ATOM 1943 C CA . ASP A 1 250 ? -6.984 -21.879 2.547 1.00 86.69 250 ASP A CA 1
ATOM 1944 C C . ASP A 1 250 ? -6.212 -21.388 1.317 1.00 86.69 250 ASP A C 1
ATOM 1946 O O . ASP A 1 250 ? -5.134 -21.901 1.014 1.00 86.69 250 ASP A O 1
ATOM 1950 N N . LEU A 1 251 ? -6.699 -20.333 0.652 1.00 88.44 251 LEU A N 1
ATOM 1951 C CA . LEU A 1 251 ? -6.001 -19.693 -0.464 1.00 88.44 251 LEU A CA 1
ATOM 1952 C C . LEU A 1 251 ? -4.636 -19.130 -0.039 1.00 88.44 251 LEU A C 1
ATOM 1954 O O . LEU A 1 251 ? -3.645 -19.300 -0.753 1.00 88.44 251 LEU A O 1
ATOM 1958 N N . LEU A 1 252 ? -4.567 -18.460 1.114 1.00 88.06 252 LEU A N 1
ATOM 1959 C CA . LEU A 1 252 ? -3.316 -17.924 1.654 1.00 88.06 252 LEU A CA 1
ATOM 1960 C C . LEU A 1 252 ? -2.340 -19.048 2.026 1.00 88.06 252 LEU A C 1
ATOM 1962 O O . LEU A 1 252 ? -1.153 -18.939 1.717 1.00 88.06 252 LEU A O 1
ATOM 1966 N N . TYR A 1 253 ? -2.828 -20.149 2.606 1.00 88.25 253 TYR A N 1
ATOM 1967 C CA . TYR A 1 253 ? -2.016 -21.340 2.865 1.00 88.25 253 TYR A CA 1
ATOM 1968 C C . TYR A 1 253 ? -1.490 -21.976 1.578 1.00 88.25 253 TYR A C 1
ATOM 1970 O O . TYR A 1 253 ? -0.307 -22.308 1.514 1.00 88.25 253 TYR A O 1
ATOM 1978 N N . ALA A 1 254 ? -2.324 -22.108 0.545 1.00 89.75 254 ALA A N 1
ATOM 1979 C CA . ALA A 1 254 ? -1.914 -22.651 -0.747 1.00 89.75 254 ALA A CA 1
ATOM 1980 C C . ALA A 1 254 ? -0.823 -21.786 -1.400 1.00 89.75 254 ALA A C 1
ATOM 1982 O O . ALA A 1 254 ? 0.209 -22.307 -1.828 1.00 89.75 254 ALA A O 1
ATOM 1983 N N . LYS A 1 255 ? -0.996 -20.455 -1.398 1.00 89.50 255 LYS A N 1
ATOM 1984 C CA . LYS A 1 255 ? 0.035 -19.513 -1.865 1.00 89.50 255 LYS A CA 1
ATOM 1985 C C . LYS A 1 255 ? 1.323 -19.654 -1.057 1.00 89.50 255 LYS A C 1
ATOM 1987 O O . LYS A 1 255 ? 2.390 -19.819 -1.641 1.00 89.50 255 LYS A O 1
ATOM 1992 N N . MET A 1 256 ? 1.242 -19.663 0.272 1.00 91.31 256 MET A N 1
ATOM 1993 C CA . MET A 1 256 ? 2.412 -19.849 1.133 1.00 91.31 256 MET A CA 1
ATOM 1994 C C . MET A 1 256 ? 3.145 -21.164 0.828 1.00 91.31 256 MET A C 1
ATOM 1996 O O . MET A 1 256 ? 4.372 -21.173 0.745 1.00 91.31 256 MET A O 1
ATOM 2000 N N . LEU A 1 257 ? 2.410 -22.264 0.631 1.00 90.12 257 LEU A N 1
ATOM 2001 C CA . LEU A 1 257 ? 2.985 -23.566 0.296 1.00 90.12 257 LEU A CA 1
ATOM 2002 C C . LEU A 1 257 ? 3.710 -23.535 -1.055 1.00 90.12 257 LEU A C 1
ATOM 2004 O O . LEU A 1 257 ? 4.821 -24.051 -1.141 1.00 90.12 257 LEU A O 1
ATOM 2008 N N . SER A 1 258 ? 3.142 -22.871 -2.070 1.00 88.50 258 SER A N 1
ATOM 2009 C CA . SER A 1 258 ? 3.817 -22.705 -3.365 1.00 88.50 258 SER A CA 1
ATOM 2010 C C . SER A 1 258 ? 5.131 -21.929 -3.254 1.00 88.50 258 SER A C 1
ATOM 2012 O O . SER A 1 258 ? 6.103 -22.283 -3.909 1.00 88.50 258 SER A O 1
ATOM 2014 N N . TYR A 1 259 ? 5.220 -20.921 -2.380 1.00 88.00 259 TYR A N 1
ATOM 2015 C CA . TYR A 1 259 ? 6.472 -20.183 -2.185 1.00 88.00 259 TYR A CA 1
ATOM 2016 C C . TYR A 1 259 ? 7.505 -20.969 -1.376 1.00 88.00 259 TYR A C 1
ATOM 2018 O O . TYR A 1 259 ? 8.699 -20.842 -1.633 1.00 88.00 259 TYR A O 1
ATOM 2026 N N . ARG A 1 260 ? 7.064 -21.845 -0.462 1.00 86.00 260 ARG A N 1
ATOM 2027 C CA . ARG A 1 260 ? 7.965 -22.756 0.262 1.00 86.00 260 ARG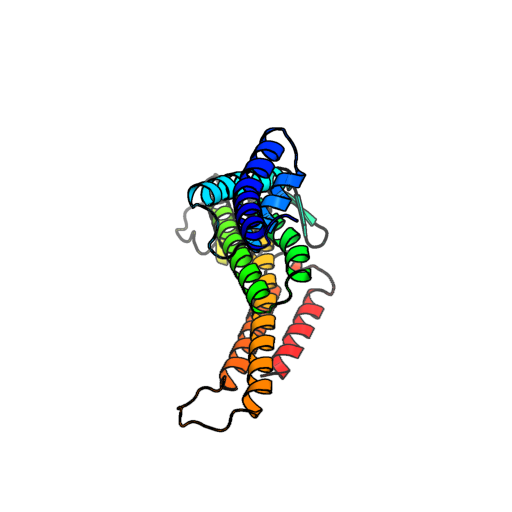 A CA 1
ATOM 2028 C C . ARG A 1 260 ? 8.683 -23.741 -0.654 1.00 86.00 260 ARG A C 1
ATOM 2030 O O . ARG A 1 260 ? 9.797 -24.119 -0.324 1.00 86.00 260 ARG A O 1
ATOM 2037 N N . SER A 1 261 ? 8.083 -24.150 -1.774 1.00 83.88 261 SER A N 1
ATOM 2038 C CA . SER A 1 261 ? 8.749 -25.058 -2.719 1.00 83.88 261 SER A CA 1
ATOM 2039 C C . SER A 1 261 ? 9.858 -24.407 -3.554 1.00 83.88 261 SER A C 1
ATOM 2041 O O . SER A 1 261 ? 10.601 -25.132 -4.203 1.00 83.88 261 SER A O 1
ATOM 2043 N N . TYR A 1 262 ? 9.976 -23.073 -3.552 1.00 76.44 262 TYR A N 1
ATOM 2044 C CA . TYR A 1 262 ? 11.055 -22.347 -4.245 1.00 76.44 262 TYR A CA 1
ATOM 2045 C C . TYR A 1 262 ? 12.270 -22.045 -3.353 1.00 76.44 262 TYR A C 1
ATOM 2047 O O . TYR A 1 262 ? 13.223 -21.414 -3.814 1.00 76.44 262 TYR A O 1
ATOM 2055 N N . ARG A 1 263 ? 12.225 -22.470 -2.086 1.00 64.12 263 ARG A N 1
ATOM 2056 C CA . ARG A 1 263 ? 13.379 -22.511 -1.185 1.00 64.12 263 ARG A CA 1
ATOM 2057 C C . ARG A 1 263 ? 14.253 -23.719 -1.508 1.00 64.12 263 ARG A C 1
ATOM 2059 O O . ARG A 1 263 ? 15.491 -23.551 -1.480 1.00 64.12 263 ARG A O 1
#

Secondary structure (DSSP, 8-state):
---HHHHHHHHHHHHHHHHHHHHHHHHHT-SHHHHHHHHHHHH--S-S-HHHHHHHHHHHHHHHHHHHHH--EEEETTEEEE---HHHHHHHHHHHHHHHHHHH--SHHHHHHHHHHHHHHHHHHHHHHHHHHHHHHHT-------S-TTTHHHH---S-S---HHHHHHHHHHHHHHHHHHHHHHHHHHHHHHHHHHHHHHGGG------TT-S--HHHHHHHHHHHHHHHHHHHH-STHHHHSTTHHHHHHHHHHHHHTT-